Protein AF-A0A8B7ZK28-F1 (afdb_monomer_lite)

Radius of gyration: 36.99 Å; chains: 1; bounding box: 76×95×119 Å

Foldseek 3Di:
DDDDDDDDDDDDDDDDDDDDDDDDDDDDDDDDDDDDDDDDDDDDDDDDDDDDDDDDDDDDDDDDDDDDDDDDDDDDDDDDDDDDDDDDDDPDPDDPPPPPDQPADPCLLVQPPPCVVPLFDCCQVQVAQKAKEWDQAPDLVGNVPSNKIKIKIAHHSHWRDCVQQPPDTQAGIWIDIPDPPDHIWGQAHWDHWDWDQDPQGTKIWTKGWQTAFDQALNDTDHHMEIEIEAADLVQAQDDDPPSDHGYHDPQWDWDARSNHNYIYIYDYYNRSHRNPPDDPPVNVVVVVVVVVVVCCQVVQLVVVVVVVDDDQSSGPPSVCVVCVVVVVVVVVVVVCCVVVVVPPPDDDPDPPPD

InterPro domains:
  IPR009011 Mannose-6-phosphate receptor binding domain superfamily [G3DSA:2.70.130.10] (113-277)
  IPR028927 Mannose-6-phosphate receptor [PF02157] (261-335)

Secondary structure (DSSP, 8-state):
----------------PPP------PPPP------------------------------------PPPPPPPPPPPPPPP-PPPP------PPP-----------TTHHHHTTTGGGSSS--HHHHHSS-EEEEEES--STTTT-TTSEEEEEE-SSS---HHHH-S--S-SEEEEESSTTPPPEEEEEEEEEEEEEETTEEEEEEEEEE--EEEETTEEEE-EEEEEEEE-TT---PPPTTSSPPBPPTT-EEEEETTTTEEEEEEEEGGGS-------HHHHHHHHHHHHHHHHHHHHHHHHHHTT--GGGGSTTHHHHHHHHHHHHHHHHHHHHHHTT-SSSS----STT-

Sequence (354 aa):
MLESQFTEKWILKCGCAHPSSEKRLPCPKLTTPSAPSVQEMSPLCGTCQGASSIDDIGHTLAKLTVTPGTVAPRSMTPHTVLPPEKSPGTVVPPVKTDATAPTVNPTAGLLCGDYETADYDLRQLTGEQYWNLNVPGGCFDYYDQPNVMCQFHFAFCKQIPPGIVGAKTGIGAAQVTNIAGSGPIILGGLSQIEQNEDDKGTQLLIRFRHGENKKCGGEDKNLQVEMHLHCDPNTHWLSAHNGSAPNMPSTTIVSLDKQLCKYTVTTMYDGACFTYQGLSAGTIVIIIFFSLVCVYLIGGAIFNKMGGAKGLEIIPNYDMWRMFPSDVMGGVVFVWGIITCRGMGSKAKAYDDL

Structure (mmCIF, N/CA/C/O backbone):
data_AF-A0A8B7ZK28-F1
#
_entry.id   AF-A0A8B7ZK28-F1
#
loop_
_atom_site.group_PDB
_atom_site.id
_atom_site.type_symbol
_atom_site.label_atom_id
_atom_site.label_alt_id
_atom_site.label_comp_id
_atom_site.label_asym_id
_atom_site.label_entity_id
_atom_site.label_seq_id
_atom_site.pdbx_PDB_ins_code
_atom_site.Cartn_x
_atom_site.Cartn_y
_atom_site.Cartn_z
_atom_site.occupancy
_atom_site.B_iso_or_equiv
_atom_site.auth_seq_id
_atom_site.auth_comp_id
_atom_site.auth_asym_id
_atom_site.auth_atom_id
_atom_site.pdbx_PDB_model_num
ATOM 1 N N . MET A 1 1 ? 5.852 12.353 45.144 1.00 35.91 1 MET A N 1
ATOM 2 C CA . MET A 1 1 ? 5.344 11.018 44.767 1.00 35.91 1 MET A CA 1
ATOM 3 C C . MET A 1 1 ? 4.012 11.261 44.071 1.00 35.91 1 MET A C 1
ATOM 5 O O . MET A 1 1 ? 3.043 11.555 44.747 1.00 35.91 1 MET A O 1
ATOM 9 N N . LEU A 1 2 ? 4.078 11.314 42.735 1.00 33.16 2 LEU A N 1
ATOM 10 C CA . LEU A 1 2 ? 3.011 11.358 41.718 1.00 33.16 2 LEU A CA 1
ATOM 11 C C . LEU A 1 2 ? 1.709 12.117 42.047 1.00 33.16 2 LEU A C 1
ATOM 13 O O . LEU A 1 2 ? 0.706 11.527 42.434 1.00 33.16 2 LEU A O 1
ATOM 17 N N . GLU A 1 3 ? 1.738 13.426 41.777 1.00 37.03 3 GLU A N 1
ATOM 18 C CA . GLU A 1 3 ? 0.557 14.242 41.476 1.00 37.03 3 GLU A CA 1
ATOM 19 C C . GLU A 1 3 ? 0.179 14.108 39.995 1.00 37.03 3 GLU A C 1
ATOM 21 O O . GLU A 1 3 ? 1.027 14.106 39.101 1.00 37.03 3 GLU A O 1
ATOM 26 N N . SER A 1 4 ? -1.125 13.998 39.766 1.00 34.59 4 SER A N 1
ATOM 27 C CA . SER A 1 4 ? -1.806 13.865 38.486 1.00 34.59 4 SER A CA 1
ATOM 28 C C . SER A 1 4 ? -1.826 15.174 37.692 1.00 34.59 4 SER A C 1
ATOM 30 O O . SER A 1 4 ? -2.344 16.184 38.165 1.00 34.59 4 SER A O 1
ATOM 32 N N . GLN A 1 5 ? -1.368 15.129 36.443 1.00 40.88 5 GLN A N 1
ATOM 33 C CA . GLN A 1 5 ? -1.651 16.135 35.420 1.00 40.88 5 GLN A CA 1
ATOM 34 C C . GLN A 1 5 ? -2.226 15.402 34.205 1.00 40.88 5 GLN A C 1
ATOM 36 O O . GLN A 1 5 ? -1.487 14.845 33.400 1.00 40.88 5 GLN A O 1
ATOM 41 N N . PHE A 1 6 ? -3.554 15.373 34.096 1.00 34.12 6 PHE A N 1
ATOM 42 C CA . PHE A 1 6 ? -4.252 15.049 32.854 1.00 34.12 6 PHE A CA 1
ATOM 43 C C . PHE A 1 6 ? -5.176 16.228 32.557 1.00 34.12 6 PHE A C 1
ATOM 45 O O . PHE A 1 6 ? -6.244 16.380 33.142 1.00 34.12 6 PHE A O 1
ATOM 52 N N . THR A 1 7 ? -4.690 17.135 31.718 1.00 35.06 7 THR A N 1
ATOM 53 C CA . THR A 1 7 ? -5.450 18.263 31.187 1.00 35.06 7 THR A CA 1
ATOM 54 C C . THR A 1 7 ? -6.165 17.792 29.924 1.00 35.06 7 THR A C 1
ATOM 56 O O . THR A 1 7 ? -5.554 17.637 28.869 1.00 35.06 7 THR A O 1
ATOM 59 N N . GLU A 1 8 ? -7.471 17.548 30.028 1.00 35.75 8 GLU A N 1
ATOM 60 C CA . GLU A 1 8 ? -8.341 17.340 28.870 1.00 35.75 8 GLU A CA 1
ATOM 61 C C . GLU A 1 8 ? -8.572 18.668 28.135 1.00 35.75 8 GLU A C 1
ATOM 63 O O . GLU A 1 8 ? -9.205 19.597 28.643 1.00 35.75 8 GLU A O 1
ATOM 68 N N . LYS A 1 9 ? -8.073 18.747 26.899 1.00 32.06 9 LYS A N 1
ATOM 69 C CA . LYS A 1 9 ? -8.522 19.721 25.901 1.00 32.06 9 LYS A CA 1
ATOM 70 C C . LYS A 1 9 ? -9.817 19.211 25.271 1.00 32.06 9 LYS A C 1
ATOM 72 O O . LYS A 1 9 ? -9.798 18.293 24.457 1.00 32.06 9 LYS A O 1
ATOM 77 N N . TRP A 1 10 ? -10.926 19.865 25.594 1.00 31.31 10 TRP A N 1
ATOM 78 C CA . TRP A 1 10 ? -12.177 19.744 24.853 1.00 31.31 10 TRP A CA 1
ATOM 79 C C . TRP A 1 10 ? -12.033 20.424 23.485 1.00 31.31 10 TRP A C 1
ATOM 81 O O . TRP A 1 10 ? -11.949 21.649 23.397 1.00 31.31 10 TRP A O 1
ATOM 91 N N . ILE A 1 11 ? -12.005 19.635 22.407 1.00 34.94 11 ILE A N 1
ATOM 92 C CA . ILE A 1 11 ? -12.205 20.136 21.043 1.00 34.94 11 ILE A CA 1
ATOM 93 C C . ILE A 1 11 ? -13.711 20.143 20.772 1.00 34.94 11 ILE A C 1
ATOM 95 O O . ILE A 1 11 ? -14.335 19.105 20.560 1.00 34.94 11 ILE A O 1
ATOM 99 N N . LEU A 1 12 ? -14.285 21.345 20.772 1.00 31.20 12 LEU A N 1
ATOM 100 C CA . LEU A 1 12 ? -15.596 21.649 20.206 1.00 31.20 12 LEU A CA 1
ATOM 101 C C . LEU A 1 12 ? -15.577 21.344 18.699 1.00 31.20 12 LEU A C 1
ATOM 103 O O . LEU A 1 12 ? -15.006 22.100 17.915 1.00 31.20 12 LEU A O 1
ATOM 107 N N . LYS A 1 13 ? -16.216 20.247 18.279 1.00 33.06 13 LYS A N 1
ATOM 108 C CA . LYS A 1 13 ? -16.627 20.057 16.881 1.00 33.06 13 LYS A CA 1
ATOM 109 C C . LYS A 1 13 ? -17.978 20.738 16.675 1.00 33.06 13 LYS A C 1
ATOM 111 O O . LYS A 1 13 ? -18.999 20.283 17.184 1.00 33.06 13 LYS A O 1
ATOM 116 N N . CYS A 1 14 ? -17.965 21.832 15.919 1.00 30.58 14 CYS A N 1
ATOM 117 C CA . CYS A 1 14 ? -19.158 22.462 15.369 1.00 30.58 14 CYS A CA 1
ATOM 118 C C . CYS A 1 14 ? -19.879 21.475 14.441 1.00 30.58 14 CYS A C 1
ATOM 120 O O . CYS A 1 14 ? -19.319 21.039 13.436 1.00 30.58 14 CYS A O 1
ATOM 122 N N . GLY A 1 15 ? -21.122 21.132 14.778 1.00 30.47 15 GLY A N 1
ATOM 123 C CA . GLY A 1 15 ? -22.036 20.446 13.873 1.00 30.47 15 GLY A CA 1
ATOM 124 C C . GLY A 1 15 ? -22.606 21.430 12.855 1.00 30.47 15 GLY A C 1
ATOM 125 O O . GLY A 1 15 ? -23.193 22.445 13.230 1.00 30.47 15 GLY A O 1
ATOM 126 N N . CYS A 1 16 ? -22.447 21.134 11.567 1.00 30.33 16 CYS A N 1
ATOM 127 C CA . CYS A 1 16 ? -23.174 21.819 10.505 1.00 30.33 16 CYS A CA 1
ATOM 128 C C . CYS A 1 16 ? -24.608 21.279 10.459 1.00 30.33 16 CYS A C 1
ATOM 130 O O . CYS A 1 16 ? -24.845 20.137 10.071 1.00 30.33 16 CYS A O 1
ATOM 132 N N . ALA A 1 17 ? -25.555 22.117 10.877 1.00 33.28 17 ALA A N 1
ATOM 133 C CA . ALA A 1 17 ? -26.982 21.894 10.715 1.00 33.28 17 ALA A CA 1
ATOM 134 C C . ALA A 1 17 ? -27.430 22.244 9.284 1.00 33.28 17 ALA A C 1
ATOM 136 O O . ALA A 1 17 ? -27.000 23.242 8.706 1.00 33.28 17 ALA A O 1
ATOM 137 N N . HIS A 1 18 ? -28.324 21.418 8.741 1.00 35.84 18 HIS A N 1
ATOM 138 C CA . HIS A 1 18 ? -29.063 21.649 7.499 1.00 35.84 18 HIS A CA 1
ATOM 139 C C . HIS A 1 18 ? -29.918 22.934 7.584 1.00 35.84 18 HIS A C 1
ATOM 141 O O . HIS A 1 18 ? -30.530 23.174 8.628 1.00 35.84 18 HIS A O 1
ATOM 147 N N . PRO A 1 19 ? -30.043 23.740 6.510 1.00 42.12 19 PRO A N 1
ATOM 148 C CA . PRO A 1 19 ? -30.852 24.950 6.548 1.00 42.12 19 PRO A CA 1
ATOM 149 C C . PRO A 1 19 ? -32.320 24.652 6.218 1.00 42.12 19 PRO A C 1
ATOM 151 O O . PRO A 1 19 ? -32.638 24.084 5.173 1.00 42.12 19 PRO A O 1
ATOM 154 N N . SER A 1 20 ? -33.223 25.108 7.088 1.00 36.41 20 SER A N 1
ATOM 155 C CA . SER A 1 20 ? -34.636 25.312 6.769 1.00 36.41 20 SER A CA 1
ATOM 156 C C . SER A 1 20 ? -35.064 26.726 7.180 1.00 36.41 20 SER A C 1
ATOM 158 O O . SER A 1 20 ? -34.704 27.211 8.248 1.00 36.41 20 SER A O 1
ATOM 160 N N . SER A 1 21 ? -35.794 27.369 6.264 1.00 39.22 21 SER A N 1
ATOM 161 C CA . SER A 1 21 ? -36.677 28.537 6.417 1.00 39.22 21 SER A CA 1
ATOM 162 C C . SER A 1 21 ? -36.153 29.826 7.083 1.00 39.22 21 SER A C 1
ATOM 164 O O . SER A 1 21 ? -36.091 29.959 8.299 1.00 39.22 21 SER A O 1
ATOM 166 N N . GLU A 1 22 ? -35.923 30.826 6.227 1.00 39.44 22 GLU A N 1
ATOM 167 C CA . GLU A 1 22 ? -36.673 32.095 6.196 1.00 39.44 22 GLU A CA 1
ATOM 168 C C . GLU A 1 22 ? -36.824 32.915 7.499 1.00 39.44 22 GLU A C 1
ATOM 170 O O . GLU A 1 22 ? -37.659 32.620 8.350 1.00 39.44 22 GLU A O 1
ATOM 175 N N . LYS A 1 23 ? -36.114 34.057 7.564 1.00 35.00 23 LYS A N 1
ATOM 176 C CA . LYS A 1 23 ? -36.665 35.389 7.913 1.00 35.00 23 LYS A CA 1
ATOM 177 C C . LYS A 1 23 ? -35.608 36.490 7.747 1.00 35.00 23 LYS A C 1
ATOM 179 O O . LYS A 1 23 ? -34.534 36.440 8.337 1.00 35.00 23 LYS A O 1
ATOM 184 N N . ARG A 1 24 ? -35.933 37.497 6.926 1.00 38.28 24 ARG A N 1
ATOM 185 C CA . ARG A 1 24 ? -35.156 38.733 6.720 1.00 38.28 24 ARG A CA 1
ATOM 186 C C . ARG A 1 24 ? -35.355 39.690 7.894 1.00 38.28 24 ARG A C 1
ATOM 188 O O . ARG A 1 24 ? -36.500 39.964 8.238 1.00 38.28 24 ARG A O 1
ATOM 195 N N . LEU A 1 25 ? -34.272 40.290 8.386 1.00 39.22 25 LEU A N 1
ATOM 196 C CA . LEU A 1 25 ? -34.267 41.559 9.128 1.00 39.22 25 LEU A CA 1
ATOM 197 C C . LEU A 1 25 ? -33.029 42.397 8.722 1.00 39.22 25 LEU A C 1
ATOM 199 O O . LEU A 1 25 ? -32.050 41.824 8.241 1.00 39.22 25 LEU A O 1
ATOM 203 N N . PRO A 1 26 ? -33.091 43.742 8.821 1.00 41.22 26 PRO A N 1
ATOM 204 C CA . PRO A 1 26 ? -32.262 44.660 8.034 1.00 41.22 26 PRO A CA 1
ATOM 205 C C . PRO A 1 26 ? -30.938 45.056 8.710 1.00 41.22 26 PRO A C 1
ATOM 207 O O . PRO A 1 26 ? -30.854 45.169 9.931 1.00 41.22 26 PRO A O 1
ATOM 210 N N . CYS A 1 27 ? -29.915 45.343 7.897 1.00 32.72 27 CYS A N 1
ATOM 211 C CA . CYS A 1 27 ? -28.635 45.892 8.351 1.00 32.72 27 CYS A CA 1
ATOM 212 C C . CYS A 1 27 ? -28.746 47.379 8.752 1.00 32.72 27 CYS A C 1
ATOM 214 O O . CYS A 1 27 ? -29.391 48.154 8.038 1.00 32.72 27 CYS A O 1
ATOM 216 N N . PRO A 1 28 ? -28.063 47.820 9.825 1.00 41.56 28 PRO A N 1
ATOM 217 C CA . PRO A 1 28 ? -27.899 49.234 10.136 1.00 41.56 28 PRO A CA 1
ATOM 218 C C . PRO A 1 28 ? -26.799 49.883 9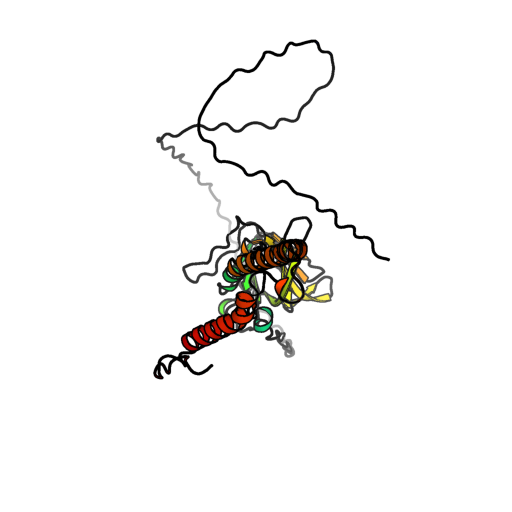.278 1.00 41.56 28 PRO A C 1
ATOM 220 O O . PRO A 1 28 ? -25.776 49.275 8.965 1.00 41.56 28 PRO A O 1
ATOM 223 N N . LYS A 1 29 ? -27.035 51.146 8.905 1.00 38.59 29 LYS A N 1
ATOM 224 C CA . LYS A 1 29 ? -26.105 52.030 8.186 1.00 38.59 29 LYS A CA 1
ATOM 225 C C . LYS A 1 29 ? -24.883 52.340 9.055 1.00 38.59 29 LYS A C 1
ATOM 227 O O . LYS A 1 29 ? -25.058 52.762 10.196 1.00 38.59 29 LYS A O 1
ATOM 232 N N . LEU A 1 30 ? -23.680 52.217 8.491 1.00 37.50 30 LEU A N 1
ATOM 233 C CA . LEU A 1 30 ? -22.446 52.710 9.103 1.00 37.50 30 LEU A CA 1
ATOM 234 C C . LEU A 1 30 ? -21.911 53.926 8.338 1.00 37.50 30 LEU A C 1
ATOM 236 O O . LEU A 1 30 ? -21.805 53.931 7.113 1.00 37.50 30 LEU A O 1
ATOM 240 N N . THR A 1 31 ? -21.628 54.959 9.116 1.00 36.44 31 THR A N 1
ATOM 241 C CA . THR A 1 31 ? -21.148 56.294 8.774 1.00 36.44 31 THR A CA 1
ATOM 242 C C . THR A 1 31 ? -19.663 56.271 8.393 1.00 36.44 31 THR A C 1
ATOM 244 O O . THR A 1 31 ? -18.849 55.664 9.081 1.00 36.44 31 THR A O 1
ATOM 247 N N . THR A 1 32 ? -19.302 56.976 7.321 1.00 39.78 32 THR A N 1
ATOM 248 C CA . THR A 1 32 ? -17.922 57.350 6.949 1.00 39.78 32 THR A CA 1
ATOM 249 C C . THR A 1 32 ? -17.280 58.266 7.997 1.00 39.78 32 THR A C 1
ATOM 251 O O . THR A 1 32 ? -17.988 59.107 8.559 1.00 39.78 32 THR A O 1
ATOM 254 N N . PRO A 1 33 ? -15.946 58.202 8.190 1.00 44.19 33 PRO A N 1
ATOM 255 C CA . PRO A 1 33 ? -15.149 59.339 7.711 1.00 44.19 33 PRO A CA 1
ATOM 256 C C . PRO A 1 33 ? -13.738 59.015 7.159 1.00 44.19 33 PRO A C 1
ATOM 258 O O . PRO A 1 33 ? -13.044 58.115 7.616 1.00 44.19 33 PRO A O 1
ATOM 261 N N . SER A 1 34 ? -13.361 59.851 6.181 1.00 34.88 34 SER A N 1
ATOM 262 C CA . SER A 1 34 ? -12.038 60.429 5.862 1.00 34.88 34 SER A CA 1
ATOM 263 C C . SER A 1 34 ? -10.773 59.555 5.764 1.00 34.88 34 SER A C 1
ATOM 265 O O . SER A 1 34 ? -10.173 59.167 6.763 1.00 34.88 34 SER A O 1
ATOM 267 N N . ALA A 1 35 ? -10.300 59.438 4.516 1.00 42.03 35 ALA A N 1
ATOM 268 C CA . ALA A 1 35 ? -8.905 59.262 4.076 1.00 42.03 35 ALA A CA 1
ATOM 269 C C . ALA A 1 35 ? -7.997 60.427 4.578 1.00 42.03 35 ALA A C 1
ATOM 271 O O . ALA A 1 35 ? -8.571 61.422 5.037 1.00 42.03 35 ALA A O 1
ATOM 272 N N . PRO A 1 36 ? -6.641 60.405 4.482 1.00 52.19 36 PRO A N 1
ATOM 273 C CA . PRO A 1 36 ? -5.806 59.928 3.353 1.00 52.19 36 PRO A CA 1
ATOM 274 C C . PRO A 1 36 ? -4.576 59.098 3.840 1.00 52.19 36 PRO A C 1
ATOM 276 O O . PRO A 1 36 ? -4.425 58.889 5.034 1.00 52.19 36 PRO A O 1
ATOM 279 N N . SER A 1 37 ? -3.638 58.529 3.079 1.00 33.09 37 SER A N 1
ATOM 280 C CA . SER A 1 37 ? -3.221 58.548 1.671 1.00 33.09 37 SER A CA 1
ATOM 281 C C . SER A 1 37 ? -2.109 57.490 1.489 1.00 33.09 37 SER A C 1
ATOM 283 O O . SER A 1 37 ? -1.338 57.266 2.417 1.00 33.09 37 SER A O 1
ATOM 285 N N . VAL A 1 38 ? -1.957 57.021 0.243 1.00 35.47 38 VAL A N 1
ATOM 286 C CA . VAL A 1 38 ? -0.723 56.536 -0.420 1.00 35.47 38 VAL A CA 1
ATOM 287 C C . VAL A 1 38 ? -0.440 55.016 -0.449 1.00 35.47 38 VAL A C 1
ATOM 289 O O . VAL A 1 38 ? -0.142 54.384 0.556 1.00 35.47 38 VAL A O 1
ATOM 292 N N . GLN A 1 39 ? -0.422 54.549 -1.712 1.00 36.28 39 GLN A N 1
ATOM 293 C CA . GLN A 1 39 ? 0.226 53.387 -2.351 1.00 36.28 39 GLN A CA 1
ATOM 294 C C . GLN A 1 39 ? -0.506 52.027 -2.421 1.00 36.28 39 GLN A C 1
ATOM 296 O O . GLN A 1 39 ? -0.360 51.148 -1.579 1.00 36.28 39 GLN A O 1
ATOM 301 N N . GLU A 1 40 ? -1.297 51.914 -3.509 1.00 32.19 40 GLU A N 1
ATOM 302 C CA . GLU A 1 40 ? -1.307 50.856 -4.555 1.00 32.19 40 GLU A CA 1
ATOM 303 C C . GLU A 1 40 ? -0.280 49.715 -4.405 1.00 32.19 40 GLU A C 1
ATOM 305 O O . GLU A 1 40 ? 0.858 49.957 -4.026 1.00 32.19 40 GLU A O 1
ATOM 310 N N . MET A 1 41 ? -0.526 48.454 -4.782 1.00 31.22 41 MET A N 1
ATOM 311 C CA . MET A 1 41 ? -1.543 47.791 -5.623 1.00 31.22 41 MET A CA 1
ATOM 312 C C . MET A 1 41 ? -1.466 46.288 -5.260 1.00 31.22 41 MET A C 1
ATOM 314 O O . MET A 1 41 ? -0.400 45.689 -5.340 1.00 31.22 41 MET A O 1
ATOM 318 N N . SER A 1 42 ? -2.479 45.726 -4.598 1.00 33.75 42 SER A N 1
ATOM 319 C CA . SER A 1 42 ? -3.467 44.752 -5.119 1.00 33.75 42 SER A CA 1
ATOM 320 C C . SER A 1 42 ? -2.961 43.551 -5.952 1.00 33.75 42 SER A C 1
ATOM 322 O O . SER A 1 42 ? -2.463 43.743 -7.060 1.00 33.75 42 SER A O 1
ATOM 324 N N . PRO A 1 43 ? -3.251 42.309 -5.507 1.00 35.22 43 PRO A N 1
ATOM 325 C CA . PRO A 1 43 ? -3.466 41.136 -6.353 1.00 35.22 43 PRO A CA 1
ATOM 326 C C . PRO A 1 43 ? -4.955 41.024 -6.749 1.00 35.22 43 PRO A C 1
ATOM 328 O O . PRO A 1 43 ? -5.835 41.353 -5.953 1.00 35.22 43 PRO A O 1
ATOM 331 N N . LEU A 1 44 ? -5.264 40.533 -7.955 1.00 34.09 44 LEU A N 1
ATOM 332 C CA . LEU A 1 44 ? -6.645 40.260 -8.381 1.00 34.09 44 LEU A CA 1
ATOM 333 C C . LEU A 1 44 ? -6.901 38.756 -8.494 1.00 34.09 44 LEU A C 1
ATOM 335 O O . LEU A 1 44 ? -6.407 38.078 -9.390 1.00 34.09 44 LEU A O 1
ATOM 339 N N . CYS A 1 45 ? -7.726 38.279 -7.566 1.00 29.28 45 CYS A N 1
ATOM 340 C CA . CYS A 1 45 ? -8.526 37.069 -7.662 1.00 29.28 45 CYS A CA 1
ATOM 341 C C . CYS A 1 45 ? -9.906 37.483 -8.199 1.00 29.28 45 CYS A C 1
ATOM 343 O O . CYS A 1 45 ? -10.504 38.422 -7.671 1.00 29.28 45 CYS A O 1
ATOM 345 N N . GLY A 1 46 ? -10.400 36.817 -9.243 1.00 32.16 46 GLY A N 1
ATOM 346 C CA . GLY A 1 46 ? -11.698 37.105 -9.851 1.00 32.16 46 GLY A CA 1
ATOM 347 C C . GLY A 1 46 ? -12.562 35.855 -10.000 1.00 32.16 46 GLY A C 1
ATOM 348 O O . GLY A 1 46 ? -12.388 35.081 -10.929 1.00 32.16 46 GLY A O 1
ATOM 349 N N . THR A 1 47 ? -13.513 35.733 -9.071 1.00 33.56 47 THR A N 1
ATOM 350 C CA . THR A 1 47 ? -14.966 35.592 -9.308 1.00 33.56 47 THR A CA 1
ATOM 351 C C . THR A 1 47 ? -15.503 34.419 -10.133 1.00 33.56 47 THR A C 1
ATOM 353 O O . THR A 1 47 ? -15.391 34.369 -11.352 1.00 33.56 47 THR A O 1
ATOM 356 N N . CYS A 1 48 ? -16.275 33.579 -9.436 1.00 32.19 48 CYS A N 1
ATOM 357 C CA . CYS A 1 48 ? -17.298 32.693 -9.983 1.00 32.19 48 CYS A CA 1
ATOM 358 C C . CYS A 1 48 ? -18.602 33.469 -10.247 1.00 32.19 48 CYS A C 1
ATOM 360 O O . CYS A 1 48 ? -19.097 34.170 -9.364 1.00 32.19 48 CYS A O 1
ATOM 362 N N . GLN A 1 49 ? -19.196 33.270 -11.422 1.00 35.66 49 GLN A N 1
ATOM 363 C CA . GLN A 1 49 ? -20.608 33.527 -11.707 1.00 35.66 49 GLN A CA 1
ATOM 364 C C . GLN A 1 49 ? -21.166 32.305 -12.437 1.00 35.66 49 GLN A C 1
ATOM 366 O O . GLN A 1 49 ? -20.570 31.828 -13.398 1.00 35.66 49 GLN A O 1
ATOM 371 N N . GLY A 1 50 ? -22.299 31.796 -11.958 1.00 32.78 50 GLY A N 1
ATOM 372 C CA . GLY A 1 50 ? -23.100 30.798 -12.658 1.00 32.78 50 GLY A CA 1
ATOM 373 C C . GLY A 1 50 ? -24.316 31.438 -13.321 1.00 32.78 50 GLY A C 1
ATOM 374 O O . GLY A 1 50 ? -24.818 32.438 -12.813 1.00 32.78 50 GLY A O 1
ATOM 375 N N . ALA A 1 51 ? -24.798 30.826 -14.407 1.00 31.62 51 ALA A N 1
ATOM 376 C CA . ALA A 1 51 ? -26.213 30.754 -14.783 1.00 31.62 51 ALA A CA 1
ATOM 377 C C . ALA A 1 51 ? -26.428 29.813 -15.994 1.00 31.62 51 ALA A C 1
ATOM 379 O O . ALA A 1 51 ? -25.750 29.933 -17.007 1.00 31.62 51 ALA A O 1
ATOM 380 N N . SER A 1 52 ? -27.400 28.905 -15.830 1.00 34.31 52 SER A N 1
ATOM 381 C CA . SER A 1 52 ? -28.436 28.437 -16.780 1.00 34.31 52 SER A CA 1
ATOM 382 C C . SER A 1 52 ? -28.119 28.008 -18.231 1.00 34.31 52 SER A C 1
ATOM 384 O O . SER A 1 52 ? -27.787 28.828 -19.076 1.00 34.31 52 SER A O 1
ATOM 386 N N . SER A 1 53 ? -28.428 26.730 -18.505 1.00 35.06 53 SER A N 1
ATOM 387 C CA . SER A 1 53 ? -29.303 26.177 -19.571 1.00 35.06 53 SER A CA 1
ATOM 388 C C . SER A 1 53 ? -29.642 27.032 -20.806 1.00 35.06 53 SER A C 1
ATOM 390 O O . SER A 1 53 ? -30.243 28.091 -20.649 1.00 35.06 53 SER A O 1
ATOM 392 N N . ILE A 1 54 ? -29.446 26.468 -22.010 1.00 34.06 54 ILE A N 1
ATOM 393 C CA . ILE A 1 54 ? -30.455 26.206 -23.072 1.00 34.06 54 ILE A CA 1
ATOM 394 C C . ILE A 1 54 ? -29.755 25.618 -24.316 1.00 34.06 54 ILE A C 1
ATOM 396 O O . ILE A 1 54 ? -28.599 25.925 -24.598 1.00 34.06 54 ILE A O 1
ATOM 400 N N . ASP A 1 55 ? -30.491 24.745 -25.001 1.00 40.25 55 ASP A N 1
ATOM 401 C CA . ASP A 1 55 ? -30.197 24.069 -26.260 1.00 40.25 55 ASP A CA 1
ATOM 402 C C . ASP A 1 55 ? -29.783 24.974 -27.443 1.00 40.25 55 ASP A C 1
ATOM 404 O O . ASP A 1 55 ? -30.192 26.127 -27.566 1.00 40.25 55 ASP A O 1
ATOM 408 N N . ASP A 1 56 ? -29.125 24.303 -28.394 1.00 33.69 56 ASP A N 1
ATOM 409 C CA . ASP A 1 56 ? -29.300 24.438 -29.847 1.00 33.69 56 ASP A CA 1
ATOM 410 C C . ASP A 1 56 ? -28.339 25.328 -30.674 1.00 33.69 56 ASP A C 1
ATOM 412 O O . ASP A 1 56 ? -27.895 26.403 -30.280 1.00 33.69 56 ASP A O 1
ATOM 416 N N . ILE A 1 57 ? -28.134 24.852 -31.913 1.00 36.09 57 ILE A N 1
ATOM 417 C CA . ILE A 1 57 ? -27.544 25.492 -33.107 1.00 36.09 57 ILE A CA 1
ATOM 418 C C . ILE A 1 57 ? -26.025 25.318 -33.349 1.00 36.09 57 ILE A C 1
ATOM 420 O O . ILE A 1 57 ? -25.178 26.066 -32.874 1.00 36.09 57 ILE A O 1
ATOM 424 N N . GLY A 1 58 ? -25.719 24.447 -34.322 1.00 31.17 58 GLY A N 1
ATOM 425 C CA . GLY A 1 58 ? -25.265 24.965 -35.622 1.00 31.17 58 GLY A CA 1
ATOM 426 C C . GLY A 1 58 ? -23.809 24.748 -36.036 1.00 31.17 58 GLY A C 1
ATOM 427 O O . GLY A 1 58 ? -22.924 25.532 -35.724 1.00 31.17 58 GLY A O 1
ATOM 428 N N . HIS A 1 59 ? -23.624 23.734 -36.884 1.00 38.69 59 HIS A N 1
ATOM 429 C CA . HIS A 1 59 ? -22.711 23.672 -38.032 1.00 38.69 59 HIS A CA 1
ATOM 430 C C . HIS A 1 59 ? -21.794 24.883 -38.307 1.00 38.69 59 HIS A C 1
ATOM 432 O O . HIS A 1 59 ? -22.252 25.936 -38.744 1.00 38.69 59 HIS A O 1
ATOM 438 N N . THR A 1 60 ? -20.477 24.652 -38.329 1.00 34.25 60 THR A N 1
ATOM 439 C CA . THR A 1 60 ? -19.606 25.257 -39.356 1.00 34.25 60 THR A CA 1
ATOM 440 C C . THR A 1 60 ? -18.426 24.332 -39.676 1.00 34.25 60 THR A C 1
ATOM 442 O O . THR A 1 60 ? -17.453 24.235 -38.936 1.00 34.25 60 THR A O 1
ATOM 445 N N . LEU A 1 61 ? -18.533 23.623 -40.803 1.00 37.47 61 LEU A N 1
ATOM 446 C CA . LEU A 1 61 ? -17.443 22.882 -41.440 1.00 37.47 61 LEU A CA 1
ATOM 447 C C . LEU A 1 61 ? -16.544 23.876 -42.187 1.00 37.47 61 LEU A C 1
ATOM 449 O O . LEU A 1 61 ? -16.946 24.416 -43.218 1.00 37.47 61 LEU A O 1
ATOM 453 N N . ALA A 1 62 ? -15.325 24.097 -41.695 1.00 37.94 62 ALA A N 1
ATOM 454 C CA . ALA A 1 62 ? -14.287 24.804 -42.438 1.00 37.94 62 ALA A CA 1
ATOM 455 C C . ALA A 1 62 ? -13.483 23.806 -43.286 1.00 37.94 62 ALA A C 1
ATOM 457 O O . ALA A 1 62 ? -12.802 22.910 -42.792 1.00 37.94 62 ALA A O 1
ATOM 458 N N . LYS A 1 63 ? -13.620 23.977 -44.598 1.00 34.25 63 LYS A N 1
ATOM 459 C CA . LYS A 1 63 ? -13.007 23.218 -45.685 1.00 34.25 63 LYS A CA 1
ATOM 460 C C . LYS A 1 63 ? -11.570 23.723 -45.881 1.00 34.25 63 LYS A C 1
ATOM 462 O O . LYS A 1 63 ? -11.379 24.816 -46.404 1.00 34.25 63 LYS A O 1
ATOM 467 N N . LEU A 1 64 ? -10.568 22.958 -45.447 1.00 32.88 64 LEU A N 1
ATOM 468 C CA . LEU A 1 64 ? -9.155 23.250 -45.718 1.00 32.88 64 LEU A CA 1
ATOM 469 C C . LEU A 1 64 ? -8.731 22.575 -47.026 1.00 32.88 64 LEU A C 1
ATOM 471 O O . LEU A 1 64 ? -8.581 21.358 -47.115 1.00 32.88 64 LEU A O 1
ATOM 475 N N . THR A 1 65 ? -8.587 23.400 -48.057 1.00 36.66 65 THR A N 1
ATOM 476 C CA . THR A 1 65 ? -8.087 23.044 -49.385 1.00 36.66 65 THR A CA 1
ATOM 477 C C . THR A 1 65 ? -6.567 22.889 -49.318 1.00 36.66 65 THR A C 1
ATOM 479 O O . THR A 1 65 ? -5.861 23.862 -49.065 1.00 36.66 65 THR A O 1
ATOM 482 N N . VAL A 1 66 ? -6.055 21.676 -49.539 1.00 47.16 66 VAL A N 1
ATOM 483 C CA . VAL A 1 66 ? -4.612 21.400 -49.640 1.00 47.16 66 VAL A CA 1
ATOM 484 C C . VAL A 1 66 ? -4.181 21.521 -51.101 1.00 47.16 66 VAL A C 1
ATOM 486 O O . VAL A 1 66 ? -4.676 20.803 -51.969 1.00 47.16 66 VAL A O 1
ATOM 489 N N . THR A 1 67 ? -3.261 22.441 -51.374 1.00 44.66 67 THR A N 1
ATOM 490 C CA . THR A 1 67 ? -2.561 22.608 -52.654 1.00 44.66 67 THR A CA 1
ATOM 491 C C . THR A 1 67 ? -1.472 21.536 -52.808 1.00 44.66 67 THR A C 1
ATOM 493 O O . THR A 1 67 ? -0.663 21.369 -51.894 1.00 44.66 67 THR A O 1
ATOM 496 N N . PRO A 1 68 ? -1.382 20.822 -53.946 1.00 45.91 68 PRO A N 1
ATOM 497 C CA . PRO A 1 68 ? -0.307 19.866 -54.175 1.00 45.91 68 PRO A CA 1
ATOM 498 C C . PRO A 1 68 ? 0.948 20.579 -54.698 1.00 45.91 68 PRO A C 1
ATOM 500 O O . PRO A 1 68 ? 0.931 21.212 -55.753 1.00 45.91 68 PRO A O 1
ATOM 503 N N . GLY A 1 69 ? 2.040 20.472 -53.940 1.00 44.53 69 GLY A N 1
ATOM 504 C CA . GLY A 1 69 ? 3.371 20.921 -54.339 1.00 44.53 69 GLY A CA 1
ATOM 505 C C . GLY A 1 69 ? 4.056 19.911 -55.261 1.00 44.53 69 GLY A C 1
ATOM 506 O O . GLY A 1 69 ? 4.204 18.737 -54.929 1.00 44.53 69 GLY A O 1
ATOM 507 N N . THR A 1 70 ? 4.475 20.397 -56.422 1.00 43.56 70 THR A N 1
ATOM 508 C CA . THR A 1 70 ? 5.225 19.702 -57.470 1.00 43.56 70 THR A CA 1
ATOM 509 C C . THR A 1 70 ? 6.607 19.263 -56.970 1.00 43.56 70 THR A C 1
ATOM 511 O O . THR A 1 70 ? 7.442 20.104 -56.641 1.00 43.56 70 THR A O 1
ATOM 514 N N . VAL A 1 71 ? 6.878 17.954 -56.945 1.00 49.81 71 VAL A N 1
ATOM 515 C CA . VAL A 1 71 ? 8.209 17.393 -56.647 1.00 49.81 71 VAL A CA 1
ATOM 516 C C . VAL A 1 71 ? 8.883 16.982 -57.957 1.00 49.81 71 VAL A C 1
ATOM 518 O O . VAL A 1 71 ? 8.352 16.174 -58.716 1.00 49.81 71 VAL A O 1
ATOM 521 N N . ALA A 1 72 ? 10.052 17.565 -58.226 1.00 51.34 72 ALA A N 1
ATOM 522 C CA . ALA A 1 72 ? 10.885 17.262 -59.386 1.00 51.34 72 ALA A CA 1
ATOM 523 C C . ALA A 1 72 ? 11.568 15.878 -59.261 1.00 51.34 72 ALA A C 1
ATOM 525 O O . ALA A 1 72 ? 11.947 15.481 -58.154 1.00 51.34 72 ALA A O 1
ATOM 526 N N . PRO A 1 73 ? 11.773 15.144 -60.371 1.00 53.38 73 PRO A N 1
ATOM 527 C CA . PRO A 1 73 ? 12.374 13.815 -60.341 1.00 53.38 73 PRO A CA 1
ATOM 528 C C . PRO A 1 73 ? 13.894 13.881 -60.130 1.00 53.38 73 PRO A C 1
ATOM 530 O O . PRO A 1 73 ? 14.619 14.573 -60.847 1.00 53.38 73 PRO A O 1
ATOM 533 N N . ARG A 1 74 ? 14.384 13.125 -59.142 1.00 46.28 74 ARG A N 1
ATOM 534 C CA . ARG A 1 74 ? 15.811 12.966 -58.840 1.00 46.28 74 ARG A CA 1
ATOM 535 C C . ARG A 1 74 ? 16.389 11.837 -59.700 1.00 46.28 74 ARG A C 1
ATOM 537 O O . ARG A 1 74 ? 15.914 10.708 -59.650 1.00 46.28 74 ARG A O 1
ATOM 544 N N . SER A 1 75 ? 17.405 12.181 -60.486 1.00 48.16 75 SER A N 1
ATOM 545 C CA . SER A 1 75 ? 18.188 11.286 -61.345 1.00 48.16 75 SER A CA 1
ATOM 546 C C . SER A 1 75 ? 18.874 10.178 -60.532 1.00 48.16 75 SER A C 1
ATOM 548 O O . SER A 1 75 ? 19.582 10.471 -59.568 1.00 48.16 75 SER A O 1
ATOM 550 N N . MET A 1 76 ? 18.654 8.914 -60.909 1.00 44.41 76 MET A N 1
ATOM 551 C CA . MET A 1 76 ? 19.351 7.743 -60.368 1.00 44.41 76 MET A CA 1
ATOM 552 C C . MET A 1 76 ? 20.580 7.431 -61.228 1.00 44.41 76 MET A C 1
ATOM 554 O O . MET A 1 76 ? 20.452 7.059 -62.392 1.00 44.41 76 MET A O 1
ATOM 558 N N . THR A 1 77 ? 21.771 7.537 -60.642 1.00 56.25 77 THR A N 1
ATOM 559 C CA . THR A 1 77 ? 23.004 6.951 -61.185 1.00 56.25 77 THR A CA 1
ATOM 560 C C . THR A 1 77 ? 23.180 5.516 -60.673 1.00 56.25 77 THR A C 1
ATOM 562 O O . THR A 1 77 ? 22.939 5.270 -59.489 1.00 56.25 77 THR A O 1
ATOM 565 N N . PRO A 1 78 ? 23.614 4.564 -61.517 1.00 55.91 78 PRO A N 1
ATOM 566 C CA . PRO A 1 78 ? 23.767 3.170 -61.123 1.00 55.91 78 PRO A CA 1
ATOM 567 C C . PRO A 1 78 ? 25.056 2.962 -60.318 1.00 55.91 78 PRO A C 1
ATOM 569 O O . PRO A 1 78 ? 26.146 3.327 -60.756 1.00 55.91 78 PRO A O 1
ATOM 572 N N . HIS A 1 79 ? 24.925 2.353 -59.138 1.00 53.66 79 HIS A N 1
ATOM 573 C CA . HIS A 1 79 ? 26.055 1.899 -58.335 1.00 53.66 79 HIS A CA 1
ATOM 574 C C . HIS A 1 79 ? 26.568 0.549 -58.851 1.00 53.66 79 HIS A C 1
ATOM 576 O O . HIS A 1 79 ? 25.832 -0.434 -58.918 1.00 53.66 79 HIS A O 1
ATOM 582 N N . THR A 1 80 ? 27.854 0.522 -59.195 1.00 55.22 80 THR A N 1
ATOM 583 C CA . THR A 1 80 ? 28.634 -0.672 -59.530 1.00 55.22 80 THR A CA 1
ATOM 584 C C . THR A 1 80 ? 28.724 -1.604 -58.320 1.00 55.22 80 THR A C 1
ATOM 586 O O . THR A 1 80 ? 29.256 -1.229 -57.277 1.00 55.22 80 THR A O 1
ATOM 589 N N . VAL A 1 81 ? 28.211 -2.825 -58.470 1.00 53.47 81 VAL A N 1
ATOM 590 C CA . VAL A 1 81 ? 28.305 -3.907 -57.481 1.00 53.47 81 VAL A CA 1
ATOM 591 C C . VAL A 1 81 ? 29.691 -4.547 -57.585 1.00 53.47 81 VAL A C 1
ATOM 593 O O . VAL A 1 81 ? 30.025 -5.135 -58.612 1.00 53.47 81 VAL A O 1
ATOM 596 N N . LEU A 1 82 ? 30.498 -4.433 -56.528 1.00 63.66 82 LEU A N 1
ATOM 597 C CA . LEU A 1 82 ? 31.722 -5.219 -56.358 1.00 63.66 82 LEU A CA 1
ATOM 598 C C . LEU A 1 82 ? 31.395 -6.563 -55.673 1.00 63.66 82 LEU A C 1
ATOM 600 O O . LEU A 1 82 ? 30.495 -6.610 -54.830 1.00 63.66 82 LEU A O 1
ATOM 604 N N . PRO A 1 83 ? 32.097 -7.656 -56.025 1.00 64.81 83 PRO A N 1
ATOM 605 C CA . PRO A 1 83 ? 31.871 -8.975 -55.442 1.00 64.81 83 PRO A CA 1
ATOM 606 C C . PRO A 1 83 ? 32.363 -9.061 -53.983 1.00 64.81 83 PRO A C 1
ATOM 608 O O . PRO A 1 83 ? 33.290 -8.345 -53.603 1.00 64.81 83 PRO A O 1
ATOM 611 N N . PRO A 1 84 ? 31.768 -9.947 -53.161 1.00 55.16 84 PRO A N 1
ATOM 612 C CA . PRO A 1 84 ? 32.072 -10.043 -51.739 1.00 55.16 84 PRO A CA 1
ATOM 613 C C . PRO A 1 84 ? 33.457 -10.649 -51.485 1.00 55.16 84 PRO A C 1
ATOM 615 O O . PRO A 1 84 ? 33.768 -11.765 -51.908 1.00 55.16 84 PRO A O 1
ATOM 618 N N . GLU A 1 85 ? 34.265 -9.903 -50.740 1.00 49.75 85 GLU A N 1
ATOM 619 C CA . GLU A 1 85 ? 35.555 -10.325 -50.210 1.00 49.75 85 GLU A CA 1
ATOM 620 C C . GLU A 1 85 ? 35.348 -11.348 -49.081 1.00 49.75 85 GLU A C 1
ATOM 622 O O . GLU A 1 85 ? 34.625 -11.123 -48.107 1.00 49.75 85 GLU A O 1
ATOM 627 N N . LYS A 1 86 ? 35.952 -12.526 -49.245 1.00 49.81 86 LYS A N 1
ATOM 628 C CA . LYS A 1 86 ? 35.828 -13.673 -48.342 1.00 49.81 86 LYS A CA 1
ATOM 629 C C . LYS A 1 86 ? 36.761 -13.470 -47.144 1.00 49.81 86 LYS A C 1
ATOM 631 O O . LYS A 1 86 ? 37.946 -13.777 -47.230 1.00 49.81 86 LYS A O 1
ATOM 636 N N . SER A 1 87 ? 36.229 -12.940 -46.042 1.00 51.44 87 SER A N 1
ATOM 637 C CA . SER A 1 87 ? 36.994 -12.733 -44.805 1.00 51.44 87 SER A CA 1
ATOM 638 C C . SER A 1 87 ? 37.250 -14.061 -44.057 1.00 51.44 87 SER A C 1
ATOM 640 O O . SER A 1 87 ? 36.365 -14.926 -44.046 1.00 51.44 87 SER A O 1
ATOM 642 N N . PRO A 1 88 ? 38.433 -14.268 -43.441 1.00 53.34 88 PRO A N 1
ATOM 643 C CA . PRO A 1 88 ? 38.777 -15.501 -42.737 1.00 53.34 88 PRO A CA 1
ATOM 644 C C . PRO A 1 88 ? 38.004 -15.643 -41.422 1.00 53.34 88 PRO A C 1
ATOM 646 O O . PRO A 1 88 ? 37.883 -14.699 -40.642 1.00 53.34 88 PRO A O 1
ATOM 649 N N . GLY A 1 89 ? 37.510 -16.857 -41.167 1.00 45.97 89 GLY A N 1
ATOM 650 C CA . GLY A 1 89 ? 36.747 -17.208 -39.974 1.00 45.97 89 GLY A CA 1
ATOM 651 C C . GLY A 1 89 ? 37.493 -16.887 -38.682 1.00 45.97 89 GLY A C 1
ATOM 652 O O . GLY A 1 89 ? 38.467 -17.548 -38.327 1.00 45.97 89 GLY A O 1
ATOM 653 N N . THR A 1 90 ? 36.986 -15.894 -37.956 1.00 48.12 90 THR A N 1
ATOM 654 C CA . THR A 1 90 ? 37.332 -15.678 -36.554 1.00 48.12 90 THR A CA 1
ATOM 655 C C . THR A 1 90 ? 36.498 -16.646 -35.726 1.00 48.12 90 THR A C 1
ATOM 657 O O . THR A 1 90 ? 35.274 -16.546 -35.669 1.00 48.12 90 THR A O 1
ATOM 660 N N . VAL A 1 91 ? 37.175 -17.623 -35.126 1.00 53.78 91 VAL A N 1
ATOM 661 C CA . VAL A 1 91 ? 36.606 -18.560 -34.157 1.00 53.78 91 VAL A CA 1
ATOM 662 C C . VAL A 1 91 ? 36.151 -17.754 -32.943 1.00 53.78 91 VAL A C 1
ATOM 664 O O . VAL A 1 91 ? 36.969 -17.311 -32.140 1.00 53.78 91 VAL A O 1
ATOM 667 N N . VAL A 1 92 ? 34.842 -17.527 -32.835 1.00 47.97 92 VAL A N 1
ATOM 668 C CA . VAL A 1 92 ? 34.218 -16.955 -31.639 1.00 47.97 92 VAL A CA 1
ATOM 669 C C . VAL A 1 92 ? 34.220 -18.049 -30.567 1.00 47.97 92 VAL A C 1
ATOM 671 O O . VAL A 1 92 ? 33.613 -19.101 -30.788 1.00 47.97 92 VAL A O 1
ATOM 674 N N . PRO A 1 93 ? 34.912 -17.870 -29.427 1.00 49.12 93 PRO A N 1
ATOM 675 C CA . PRO A 1 93 ? 34.827 -18.827 -28.335 1.00 49.12 93 PRO A CA 1
ATOM 676 C C . PRO A 1 93 ? 33.398 -18.841 -27.767 1.00 49.12 93 PRO A C 1
ATOM 678 O O . PRO A 1 93 ? 32.719 -17.811 -27.782 1.00 49.12 93 PRO A O 1
ATOM 681 N N . PRO A 1 94 ? 32.922 -19.992 -27.263 1.00 40.78 94 PRO A N 1
ATOM 682 C CA . PRO A 1 94 ? 31.580 -20.115 -26.715 1.00 40.78 94 PRO A CA 1
ATOM 683 C C . PRO A 1 94 ? 31.389 -19.118 -25.569 1.00 40.78 94 PRO A C 1
ATOM 685 O O . PRO A 1 94 ? 32.091 -19.166 -24.556 1.00 40.78 94 PRO A O 1
ATOM 688 N N . VAL A 1 95 ? 30.426 -18.212 -25.741 1.00 43.03 95 VAL A N 1
ATOM 689 C CA . VAL A 1 95 ? 29.927 -17.347 -24.674 1.00 43.03 95 VAL A CA 1
ATOM 690 C C . VAL A 1 95 ? 29.359 -18.261 -23.592 1.00 43.03 95 VAL A C 1
ATOM 692 O O . VAL A 1 95 ? 28.344 -18.923 -23.799 1.00 43.03 95 VAL A O 1
ATOM 695 N N . LYS A 1 96 ? 30.036 -18.327 -22.443 1.00 33.03 96 LYS A N 1
ATOM 696 C CA . LYS A 1 96 ? 29.490 -18.939 -21.232 1.00 33.03 96 LYS A CA 1
ATOM 697 C C . LYS A 1 96 ? 28.295 -18.108 -20.774 1.00 33.03 96 LYS A C 1
ATOM 699 O O . LYS A 1 96 ? 28.458 -17.054 -20.167 1.00 33.03 96 LYS A O 1
ATOM 704 N N . THR A 1 97 ? 27.093 -18.581 -21.070 1.00 40.84 97 THR A N 1
ATOM 705 C CA . THR A 1 97 ? 25.859 -18.142 -20.418 1.00 40.84 97 THR A CA 1
ATOM 706 C C . THR A 1 97 ? 25.807 -18.710 -18.999 1.00 40.84 97 THR A C 1
ATOM 708 O O . THR A 1 97 ? 25.044 -19.628 -18.726 1.00 40.84 97 THR A O 1
ATOM 711 N N . ASP A 1 98 ? 26.617 -18.157 -18.096 1.00 38.50 98 ASP A N 1
ATOM 712 C CA . ASP A 1 98 ? 26.436 -18.300 -16.646 1.00 38.50 98 ASP A CA 1
ATOM 713 C C . ASP A 1 98 ? 25.590 -17.118 -16.147 1.00 38.50 98 ASP A C 1
ATOM 715 O O . ASP A 1 98 ? 26.036 -16.263 -15.387 1.00 38.50 98 ASP A O 1
ATOM 719 N N . ALA A 1 99 ? 24.353 -17.026 -16.638 1.00 43.47 99 ALA A N 1
ATOM 720 C CA . ALA A 1 99 ? 23.344 -16.160 -16.046 1.00 43.47 99 ALA A CA 1
ATOM 721 C C . ALA A 1 99 ? 22.530 -17.017 -15.078 1.00 43.47 99 ALA A C 1
ATOM 723 O O . ALA A 1 99 ? 21.491 -17.569 -15.442 1.00 43.47 99 ALA A O 1
ATOM 724 N N . THR A 1 100 ? 23.027 -17.163 -13.850 1.00 46.56 100 THR A N 1
ATOM 725 C CA . THR A 1 100 ? 22.217 -17.646 -12.730 1.00 46.56 100 THR A CA 1
ATOM 726 C C . THR A 1 100 ? 21.003 -16.729 -12.653 1.00 46.56 100 THR A C 1
ATOM 728 O O . THR A 1 100 ? 21.131 -15.558 -12.290 1.00 46.56 100 THR A O 1
ATOM 731 N N . ALA A 1 101 ? 19.844 -17.225 -13.093 1.00 49.09 101 ALA A N 1
ATOM 732 C CA . ALA A 1 101 ? 18.602 -16.476 -13.012 1.00 49.09 101 ALA A CA 1
ATOM 733 C C . ALA A 1 101 ? 18.442 -15.997 -11.562 1.00 49.09 101 ALA A C 1
ATOM 735 O O . ALA A 1 101 ? 18.683 -16.792 -10.649 1.00 49.09 101 ALA A O 1
ATOM 736 N N . PRO A 1 102 ? 18.100 -14.718 -11.325 1.00 52.94 102 PRO A N 1
ATOM 737 C CA . PRO A 1 102 ? 17.889 -14.237 -9.972 1.00 52.94 102 PRO A CA 1
ATOM 738 C C . PRO A 1 102 ? 16.834 -15.131 -9.322 1.00 52.94 102 PRO A C 1
ATOM 740 O O . PRO A 1 102 ? 15.695 -15.195 -9.784 1.00 52.94 102 PRO A O 1
ATOM 743 N N . THR A 1 103 ? 17.235 -15.876 -8.292 1.00 46.44 103 THR A N 1
ATOM 744 C CA . THR A 1 103 ? 16.330 -16.695 -7.490 1.00 46.44 103 THR A CA 1
ATOM 745 C C . THR A 1 103 ? 15.446 -15.733 -6.710 1.00 46.44 103 THR A C 1
ATOM 747 O O . THR A 1 103 ? 15.786 -15.306 -5.608 1.00 46.44 103 THR A O 1
ATOM 750 N N . VAL A 1 104 ? 14.345 -15.304 -7.325 1.00 55.00 104 VAL A N 1
ATOM 751 C CA . VAL A 1 104 ? 13.376 -14.429 -6.675 1.00 55.00 104 VAL A CA 1
ATOM 752 C C . VAL A 1 104 ? 12.742 -15.226 -5.541 1.00 55.00 104 VAL A C 1
ATOM 754 O O . VAL A 1 104 ? 12.144 -16.280 -5.755 1.00 55.00 104 VAL A O 1
ATOM 757 N N . ASN A 1 105 ? 12.960 -14.746 -4.321 1.00 49.94 105 ASN A N 1
ATOM 758 C CA . ASN A 1 105 ? 12.565 -15.411 -3.088 1.00 49.94 105 ASN A CA 1
ATOM 759 C C . ASN A 1 105 ? 11.032 -15.643 -3.091 1.00 49.94 105 ASN A C 1
ATOM 761 O O . ASN A 1 105 ? 10.291 -14.679 -3.301 1.00 49.94 105 ASN A O 1
ATOM 765 N N . PRO A 1 106 ? 10.519 -16.871 -2.872 1.00 50.53 106 PRO A N 1
ATOM 766 C CA . PRO A 1 106 ? 9.086 -17.202 -2.962 1.00 50.53 106 PRO A CA 1
ATOM 767 C C . PRO A 1 106 ? 8.199 -16.595 -1.851 1.00 50.53 106 PRO A C 1
ATOM 769 O O . PRO A 1 106 ? 7.070 -17.029 -1.636 1.00 50.53 106 PRO A O 1
ATOM 772 N N . THR A 1 107 ? 8.664 -15.563 -1.149 1.00 56.09 107 THR A N 1
ATOM 773 C CA . THR A 1 107 ? 8.020 -14.954 0.024 1.00 56.09 107 THR A CA 1
ATOM 774 C C . THR A 1 107 ? 6.870 -13.992 -0.293 1.00 56.09 107 THR A C 1
ATOM 776 O O . THR A 1 107 ? 6.269 -13.455 0.635 1.00 56.09 107 THR A O 1
ATOM 779 N N . ALA A 1 108 ? 6.509 -13.787 -1.565 1.00 53.53 108 ALA A N 1
ATOM 780 C CA . ALA A 1 108 ? 5.432 -12.865 -1.948 1.00 53.53 108 ALA A CA 1
ATOM 781 C C . ALA A 1 108 ? 4.071 -13.220 -1.311 1.00 53.53 108 ALA A C 1
ATOM 783 O O . ALA A 1 108 ? 3.323 -12.323 -0.937 1.00 53.53 108 ALA A O 1
ATOM 784 N N . GLY A 1 109 ? 3.777 -14.514 -1.123 1.00 55.84 109 GLY A N 1
ATOM 785 C CA . GLY A 1 109 ? 2.560 -14.960 -0.433 1.00 55.84 109 GLY A CA 1
ATOM 786 C C . GLY A 1 109 ? 2.572 -14.712 1.080 1.00 55.84 109 GLY A C 1
ATOM 787 O O . GLY A 1 109 ? 1.512 -14.571 1.675 1.00 55.84 109 GLY A O 1
ATOM 788 N N . LEU A 1 110 ? 3.756 -14.616 1.699 1.00 57.59 110 LEU A N 1
ATOM 789 C CA . LEU A 1 110 ? 3.898 -14.342 3.133 1.00 57.59 110 LEU A CA 1
ATOM 790 C C . LEU A 1 110 ? 3.771 -12.846 3.437 1.00 57.59 110 LEU A C 1
ATOM 792 O O . LEU A 1 110 ? 3.223 -12.472 4.467 1.00 57.59 110 LEU A O 1
ATOM 796 N N . LEU A 1 111 ? 4.263 -11.993 2.533 1.00 68.56 111 LEU A N 1
ATOM 797 C CA . LEU A 1 111 ? 4.166 -10.540 2.682 1.00 68.56 111 LEU A CA 1
ATOM 798 C C . LEU A 1 111 ? 2.722 -10.055 2.636 1.00 68.56 111 LEU A C 1
ATOM 800 O O . LEU A 1 111 ? 2.420 -9.054 3.272 1.00 68.56 111 LEU A O 1
ATOM 804 N N . CYS A 1 112 ? 1.863 -10.779 1.917 1.00 73.56 112 CYS A N 1
ATOM 805 C CA . CYS A 1 112 ? 0.463 -10.432 1.747 1.00 73.56 112 CYS A CA 1
ATOM 806 C C . CYS A 1 112 ? -0.525 -11.298 2.535 1.00 73.56 112 CYS A C 1
ATOM 808 O O . CYS A 1 112 ? -1.706 -11.348 2.188 1.00 73.56 112 CYS A O 1
ATOM 810 N N . GLY A 1 113 ? -0.031 -12.008 3.554 1.00 60.69 113 GLY A N 1
ATOM 811 C CA . GLY A 1 113 ? -0.854 -12.855 4.413 1.00 60.69 113 GLY A CA 1
ATOM 812 C C . GLY A 1 113 ? -1.934 -12.051 5.137 1.00 60.69 113 GLY A C 1
ATOM 813 O O . GLY A 1 113 ? -1.647 -10.976 5.654 1.00 60.69 113 GLY A O 1
ATOM 814 N N . ASP A 1 114 ? -3.158 -12.590 5.117 1.00 53.34 114 ASP A N 1
ATOM 815 C CA . ASP A 1 114 ? -4.391 -12.156 5.786 1.00 53.34 114 ASP A CA 1
ATOM 816 C C . ASP A 1 114 ? -4.400 -10.688 6.242 1.00 53.34 114 ASP A C 1
ATOM 818 O O . ASP A 1 114 ? -4.468 -10.371 7.427 1.00 53.34 114 ASP A O 1
ATOM 822 N N . TYR A 1 115 ? -4.378 -9.770 5.270 1.00 54.28 115 TYR A N 1
ATOM 823 C CA . TYR A 1 115 ? -4.497 -8.319 5.472 1.00 54.28 115 TYR A CA 1
ATOM 824 C C . TYR A 1 115 ? -5.825 -7.863 6.109 1.00 54.28 115 TYR A C 1
ATOM 826 O O . TYR A 1 115 ? -6.119 -6.671 6.121 1.00 54.28 115 TYR A O 1
ATOM 834 N N . GLU A 1 116 ? -6.622 -8.765 6.686 1.00 51.53 116 GLU A N 1
ATOM 835 C CA . GLU A 1 116 ? -7.755 -8.384 7.536 1.00 51.53 116 GLU A CA 1
ATOM 836 C C . GLU A 1 116 ? -7.333 -7.534 8.744 1.00 51.53 116 GLU A C 1
ATOM 838 O O . GLU A 1 116 ? -8.177 -6.848 9.313 1.00 51.53 116 GLU A O 1
ATOM 843 N N . THR A 1 117 ? -6.045 -7.518 9.113 1.00 49.22 117 THR A N 1
ATOM 844 C CA . THR A 1 117 ? -5.529 -6.688 10.214 1.00 49.22 117 THR A CA 1
ATOM 845 C C . THR A 1 117 ? -4.861 -5.382 9.783 1.00 49.22 117 THR A C 1
ATOM 847 O O . THR A 1 117 ? -4.385 -4.660 10.654 1.00 49.22 117 THR A O 1
ATOM 850 N N . ALA A 1 118 ? -4.747 -5.080 8.485 1.00 57.31 118 ALA A N 1
ATOM 851 C CA . ALA A 1 118 ? -4.156 -3.817 8.042 1.00 57.31 118 ALA A CA 1
ATOM 852 C C . ALA A 1 118 ? -5.240 -2.746 7.875 1.00 57.31 118 ALA A C 1
ATOM 854 O O . ALA A 1 118 ? -6.276 -2.996 7.265 1.00 57.31 118 ALA A O 1
ATOM 855 N N . ASP A 1 119 ? -4.979 -1.534 8.365 1.00 74.69 119 ASP A N 1
ATOM 856 C CA . ASP A 1 119 ? -5.893 -0.378 8.322 1.00 74.69 119 ASP A CA 1
ATOM 857 C C . ASP A 1 119 ? -6.167 0.181 6.898 1.00 74.69 119 ASP A C 1
ATOM 859 O O . ASP A 1 119 ? -6.766 1.252 6.732 1.00 74.69 119 ASP A O 1
ATOM 863 N N . TYR A 1 120 ? -5.739 -0.546 5.859 1.00 78.44 120 TYR A N 1
ATOM 864 C CA . TYR A 1 120 ? -5.749 -0.149 4.452 1.00 78.44 120 TYR A CA 1
ATOM 865 C C . TYR A 1 120 ? -6.440 -1.183 3.571 1.00 78.44 120 TYR A C 1
ATOM 867 O O . TYR A 1 120 ? -6.255 -2.391 3.736 1.00 78.44 120 TYR A O 1
ATOM 875 N N . ASP A 1 121 ? -7.168 -0.705 2.562 1.00 83.75 121 ASP A N 1
ATOM 876 C CA . ASP A 1 121 ? -7.829 -1.572 1.594 1.00 83.75 121 ASP A CA 1
ATOM 877 C C . ASP A 1 121 ? -6.923 -1.847 0.382 1.00 83.75 121 ASP A C 1
ATOM 879 O O . ASP A 1 121 ? -6.831 -1.075 -0.577 1.00 83.75 121 ASP A O 1
ATOM 883 N N . LEU A 1 122 ? -6.245 -2.996 0.415 1.00 87.94 122 LEU A N 1
ATOM 884 C CA . LEU A 1 122 ? -5.457 -3.503 -0.713 1.00 87.94 122 LEU A CA 1
ATOM 885 C C . LEU A 1 122 ? -6.273 -4.387 -1.665 1.00 87.94 122 LEU A C 1
ATOM 887 O O . LEU A 1 122 ? -5.708 -4.934 -2.615 1.00 87.94 122 LEU A O 1
ATOM 891 N N . ARG A 1 123 ? -7.579 -4.582 -1.439 1.00 87.25 123 ARG A N 1
ATOM 892 C CA . ARG A 1 123 ? -8.386 -5.541 -2.212 1.00 87.25 123 ARG A CA 1
ATOM 893 C C . ARG A 1 123 ? -8.509 -5.135 -3.669 1.00 87.25 123 ARG A C 1
ATOM 895 O O . ARG A 1 123 ? -8.424 -5.999 -4.532 1.00 87.25 123 ARG A O 1
ATOM 902 N N . GLN A 1 124 ? -8.660 -3.842 -3.955 1.00 88.81 124 GLN A N 1
ATOM 903 C CA . GLN A 1 124 ? -8.690 -3.359 -5.338 1.00 88.81 124 GLN A CA 1
ATOM 904 C C . GLN A 1 124 ? -7.328 -3.574 -6.006 1.00 88.81 124 GLN A C 1
ATOM 906 O O . GLN A 1 124 ? -7.238 -4.206 -7.057 1.00 88.81 124 GLN A O 1
ATOM 911 N N . LEU A 1 125 ? -6.253 -3.148 -5.336 1.00 90.12 125 LEU A N 1
ATOM 912 C CA . LEU A 1 125 ? -4.883 -3.265 -5.832 1.00 90.12 125 LEU A CA 1
ATOM 913 C C . LEU A 1 125 ? -4.477 -4.719 -6.136 1.00 90.12 125 LEU A C 1
ATOM 915 O O . LEU A 1 125 ? -3.849 -4.998 -7.158 1.00 90.12 125 LEU A O 1
ATOM 919 N N . THR A 1 126 ? -4.857 -5.646 -5.258 1.00 91.31 126 THR A N 1
ATOM 920 C CA . THR A 1 126 ? -4.558 -7.082 -5.371 1.00 91.31 126 THR A CA 1
ATOM 921 C C . THR A 1 126 ? -5.617 -7.867 -6.141 1.00 91.31 126 THR A C 1
ATOM 923 O O . THR A 1 126 ? -5.372 -9.020 -6.495 1.00 91.31 126 THR A O 1
ATOM 926 N N . GLY A 1 127 ? -6.784 -7.286 -6.431 1.00 89.81 127 GLY A N 1
ATOM 927 C CA . GLY A 1 127 ? -7.869 -7.936 -7.169 1.00 89.81 127 GLY A CA 1
ATOM 928 C C . GLY A 1 127 ? -7.468 -8.252 -8.608 1.00 89.81 127 GLY A C 1
ATOM 929 O O . GLY A 1 127 ? -7.719 -9.350 -9.109 1.00 89.81 127 GLY A O 1
ATOM 930 N N . GLU A 1 128 ? -6.719 -7.344 -9.222 1.00 91.69 128 GLU A N 1
ATOM 931 C CA . GLU A 1 128 ? -6.224 -7.462 -10.591 1.00 91.69 128 GLU A CA 1
ATOM 932 C C . GLU A 1 128 ? -5.034 -8.422 -10.714 1.00 91.69 128 GLU A C 1
ATOM 934 O O . GLU A 1 128 ? -4.358 -8.744 -9.734 1.00 91.69 128 GLU A O 1
ATOM 939 N N . GLN A 1 129 ? -4.781 -8.937 -11.921 1.00 91.69 129 GLN A N 1
ATOM 940 C CA . GLN A 1 129 ? -3.588 -9.761 -12.184 1.00 91.69 129 GLN A CA 1
ATOM 941 C C . GLN A 1 129 ? -2.318 -8.905 -12.224 1.00 91.69 129 GLN A C 1
ATOM 943 O O . GLN A 1 129 ? -1.279 -9.306 -11.704 1.00 91.69 129 GLN A O 1
ATOM 948 N N . TYR A 1 130 ? -2.410 -7.732 -12.846 1.00 94.62 130 TYR A N 1
ATOM 949 C CA . TYR A 1 130 ? -1.375 -6.709 -12.888 1.00 94.62 130 TYR A CA 1
ATOM 950 C C . TYR A 1 130 ? -1.990 -5.379 -13.344 1.00 94.62 130 TYR A C 1
ATOM 952 O O . TYR A 1 130 ? -3.048 -5.357 -13.972 1.00 94.62 130 TYR A O 1
ATOM 960 N N . TRP A 1 131 ? -1.297 -4.285 -13.058 1.00 95.25 131 TRP A N 1
ATOM 961 C CA . TRP A 1 131 ? -1.640 -2.921 -13.441 1.00 95.25 131 TRP A CA 1
ATOM 962 C C . TRP A 1 131 ? -0.681 -2.415 -14.509 1.00 95.25 131 TRP A C 1
ATOM 964 O O . TRP A 1 131 ? 0.510 -2.728 -14.469 1.00 95.25 131 TRP A O 1
ATOM 974 N N . ASN A 1 132 ? -1.197 -1.620 -15.442 1.00 94.94 132 ASN A N 1
ATOM 975 C CA . ASN A 1 132 ? -0.428 -0.989 -16.507 1.00 94.94 132 ASN A CA 1
ATOM 976 C C . ASN A 1 132 ? -0.187 0.487 -16.213 1.00 94.94 132 ASN A C 1
ATOM 978 O O . ASN A 1 132 ? -1.105 1.212 -15.841 1.00 94.94 132 ASN A O 1
ATOM 982 N N . LEU A 1 133 ? 1.018 0.965 -16.484 1.00 94.56 133 LEU A N 1
ATOM 983 C CA . LEU A 1 133 ? 1.336 2.385 -16.453 1.00 94.56 133 LEU A CA 1
ATOM 984 C C . LEU A 1 133 ? 2.152 2.742 -17.689 1.00 94.56 133 LEU A C 1
ATOM 986 O O . LEU A 1 133 ? 3.262 2.253 -17.864 1.00 94.56 133 LEU A O 1
ATOM 990 N N . ASN A 1 134 ? 1.601 3.602 -18.539 1.00 93.75 134 ASN A N 1
ATOM 991 C CA . ASN A 1 134 ? 2.284 4.082 -19.734 1.00 93.75 134 ASN A CA 1
ATOM 992 C C . ASN A 1 134 ? 2.913 5.442 -19.444 1.00 93.75 134 ASN A C 1
ATOM 994 O O . ASN A 1 134 ? 2.207 6.386 -19.091 1.00 93.75 134 ASN A O 1
ATOM 998 N N . VAL A 1 135 ? 4.226 5.540 -19.619 1.00 91.38 135 VAL A N 1
ATOM 999 C CA . VAL A 1 135 ? 4.994 6.768 -19.419 1.00 91.38 135 VAL A CA 1
ATOM 1000 C C . VAL A 1 135 ? 5.743 7.092 -20.712 1.00 91.38 135 VAL A C 1
ATOM 1002 O O . VAL A 1 135 ? 6.461 6.232 -21.228 1.00 91.38 135 VAL A O 1
ATOM 1005 N N . PRO A 1 136 ? 5.590 8.304 -21.271 1.00 90.00 136 PRO A N 1
ATOM 1006 C CA . PRO A 1 136 ? 6.422 8.746 -22.381 1.00 90.00 136 PRO A CA 1
ATOM 1007 C C . PRO A 1 136 ? 7.852 8.988 -21.882 1.00 90.00 136 PRO A C 1
ATOM 1009 O O . PRO A 1 136 ? 8.078 9.787 -20.973 1.00 90.00 136 PRO A O 1
ATOM 1012 N N . GLY A 1 137 ? 8.825 8.300 -22.475 1.00 87.19 137 GLY A N 1
ATOM 1013 C CA . GLY A 1 137 ? 10.195 8.246 -21.974 1.00 87.19 137 GLY A CA 1
ATOM 1014 C C . GLY A 1 137 ? 10.303 7.506 -20.635 1.00 87.19 137 GLY A C 1
ATOM 1015 O O . GLY A 1 137 ? 9.424 6.750 -20.233 1.00 87.19 137 GLY A O 1
ATOM 1016 N N . GLY A 1 138 ? 11.419 7.688 -19.927 1.00 85.25 138 GLY A N 1
ATOM 1017 C CA . GLY A 1 138 ? 11.605 7.084 -18.598 1.00 85.25 138 GLY A CA 1
ATOM 1018 C C . GLY A 1 138 ? 12.027 5.606 -18.599 1.00 85.25 138 GLY A C 1
ATOM 1019 O O . GLY A 1 138 ? 12.332 5.049 -17.543 1.00 85.25 138 GLY A O 1
ATOM 1020 N N . CYS A 1 139 ? 12.113 4.968 -19.768 1.00 93.19 139 CYS A N 1
ATOM 1021 C CA . CYS A 1 139 ? 12.656 3.617 -19.912 1.00 93.19 139 CYS A CA 1
ATOM 1022 C C . CYS A 1 139 ? 14.108 3.580 -19.452 1.00 93.19 139 CYS A C 1
ATOM 1024 O O . CYS A 1 139 ? 14.873 4.474 -19.798 1.00 93.19 139 CYS A O 1
ATOM 1026 N N . PHE A 1 140 ? 14.528 2.508 -18.783 1.00 92.94 140 PHE A N 1
ATOM 1027 C CA . PHE A 1 140 ? 15.900 2.415 -18.278 1.00 92.94 140 PHE A CA 1
ATOM 1028 C C . PHE A 1 140 ? 16.967 2.655 -19.364 1.00 92.94 140 PHE A C 1
ATOM 1030 O O . PHE A 1 140 ? 17.795 3.558 -19.240 1.00 92.94 140 PHE A O 1
ATOM 1037 N N . ASP A 1 141 ? 16.899 1.895 -20.463 1.00 91.88 141 ASP A N 1
ATOM 1038 C CA . ASP A 1 141 ? 17.878 1.966 -21.558 1.00 91.88 141 ASP A CA 1
ATOM 1039 C C . ASP A 1 141 ? 17.622 3.146 -22.530 1.00 91.88 141 ASP A C 1
ATOM 1041 O O . ASP A 1 141 ? 18.488 3.491 -23.330 1.00 91.88 141 ASP A O 1
ATOM 1045 N N . TYR A 1 142 ? 16.452 3.795 -22.450 1.00 91.12 142 TYR A N 1
ATOM 1046 C CA . TYR A 1 142 ? 16.008 4.839 -23.391 1.00 91.12 142 TYR A CA 1
ATOM 1047 C C . TYR A 1 142 ? 15.503 6.102 -22.689 1.00 91.12 142 TYR A C 1
ATOM 1049 O O . TYR A 1 142 ? 14.638 6.805 -23.205 1.00 91.12 142 TYR A O 1
ATOM 1057 N N . TYR A 1 143 ? 16.033 6.391 -21.501 1.00 83.81 143 TYR A N 1
ATOM 1058 C CA . TYR A 1 143 ? 15.507 7.436 -20.623 1.00 83.81 143 TYR A CA 1
ATOM 1059 C C . TYR A 1 143 ? 15.447 8.809 -21.304 1.00 83.81 143 TYR A C 1
ATOM 1061 O O . TYR A 1 143 ? 14.477 9.543 -21.144 1.00 83.81 143 TYR A O 1
ATOM 1069 N N . ASP A 1 144 ? 16.462 9.116 -22.112 1.00 84.44 144 ASP A N 1
ATOM 1070 C CA . ASP A 1 144 ? 16.628 10.406 -22.785 1.00 84.44 144 ASP A CA 1
ATOM 1071 C C . ASP A 1 144 ? 15.879 10.487 -24.133 1.00 84.44 144 ASP A C 1
ATOM 1073 O O . ASP A 1 144 ? 15.982 11.487 -24.844 1.00 84.44 144 ASP A O 1
ATOM 1077 N N . GLN A 1 145 ? 15.127 9.444 -24.513 1.00 88.62 145 GLN A N 1
ATOM 1078 C CA . GLN A 1 145 ? 14.351 9.411 -25.753 1.00 88.62 145 GLN A CA 1
ATOM 1079 C C . GLN A 1 145 ? 12.850 9.601 -25.475 1.00 88.62 145 GLN A C 1
ATOM 1081 O O . GLN A 1 145 ? 12.151 8.630 -25.184 1.00 88.62 145 GLN A O 1
ATOM 1086 N N . PRO A 1 146 ? 12.305 10.821 -25.634 1.00 87.06 146 PRO A N 1
ATOM 1087 C CA . PRO A 1 146 ? 10.901 11.104 -25.316 1.00 87.06 146 PRO A CA 1
ATOM 1088 C C . PRO A 1 146 ? 9.903 10.407 -26.256 1.00 87.06 146 PRO A C 1
ATOM 1090 O O . PRO A 1 146 ? 8.733 10.267 -25.917 1.00 87.06 146 PRO A O 1
ATOM 1093 N N . ASN A 1 147 ? 10.355 9.957 -27.432 1.00 92.25 147 ASN A N 1
ATOM 1094 C CA . ASN A 1 147 ? 9.522 9.254 -28.416 1.00 92.25 147 ASN A CA 1
ATOM 1095 C C . ASN A 1 147 ? 9.326 7.763 -28.092 1.00 92.25 147 ASN A C 1
ATOM 1097 O O . ASN A 1 147 ? 8.574 7.075 -28.785 1.00 92.25 147 ASN A O 1
ATOM 1101 N N . VAL A 1 148 ? 10.028 7.248 -27.082 1.00 92.31 148 VAL A N 1
ATOM 1102 C CA . VAL A 1 148 ? 9.918 5.856 -26.648 1.00 92.31 148 VAL A CA 1
ATOM 1103 C C . VAL A 1 148 ? 8.839 5.783 -25.581 1.00 92.31 148 VAL A C 1
ATOM 1105 O O . VAL A 1 148 ? 8.899 6.501 -24.590 1.00 92.31 148 VAL A O 1
ATOM 1108 N N . MET A 1 149 ? 7.840 4.930 -25.789 1.00 93.19 149 MET A N 1
ATOM 1109 C CA . MET A 1 149 ? 6.788 4.709 -24.801 1.00 93.19 149 MET A CA 1
ATOM 1110 C C . MET A 1 149 ? 7.193 3.552 -23.896 1.00 93.19 149 MET A C 1
ATOM 1112 O O . MET A 1 149 ? 7.544 2.469 -24.376 1.00 93.19 149 MET A O 1
ATOM 1116 N N . CYS A 1 150 ? 7.131 3.793 -22.594 1.00 94.31 150 CYS A N 1
ATOM 1117 C CA . CYS A 1 150 ? 7.582 2.874 -21.566 1.00 94.31 150 CYS A CA 1
ATOM 1118 C C . CYS A 1 150 ? 6.373 2.399 -20.781 1.00 94.31 150 CYS A C 1
ATOM 1120 O O . CYS A 1 150 ? 5.708 3.176 -20.098 1.00 94.31 150 CYS A O 1
ATOM 1122 N N . GLN A 1 151 ? 6.075 1.115 -20.916 1.00 94.88 151 GLN A N 1
ATOM 1123 C CA . GLN A 1 151 ? 4.962 0.478 -20.242 1.00 94.88 151 GLN A CA 1
ATOM 1124 C C . GLN A 1 151 ? 5.486 -0.280 -19.029 1.00 94.88 151 GLN A C 1
ATOM 1126 O O . GLN A 1 151 ? 6.281 -1.210 -19.148 1.00 94.88 151 GLN A O 1
ATOM 1131 N N . PHE A 1 152 ? 5.046 0.128 -17.850 1.00 96.06 152 PHE A N 1
ATOM 1132 C CA . PHE A 1 152 ? 5.334 -0.541 -16.596 1.00 96.06 152 PHE A CA 1
ATOM 1133 C C . PHE A 1 152 ? 4.173 -1.464 -16.240 1.00 96.06 152 PHE A C 1
ATOM 1135 O O . PHE A 1 152 ? 3.004 -1.104 -16.390 1.00 96.06 152 PHE A O 1
ATOM 1142 N N . HIS A 1 153 ? 4.514 -2.650 -15.754 1.00 96.19 153 HIS A N 1
ATOM 1143 C CA . HIS A 1 153 ? 3.571 -3.647 -15.280 1.00 96.19 153 HIS A CA 1
ATOM 1144 C C . HIS A 1 153 ? 3.849 -3.928 -13.808 1.00 96.19 153 HIS A C 1
ATOM 1146 O O . HIS A 1 153 ? 4.980 -4.276 -13.463 1.00 96.19 153 HIS A O 1
ATOM 1152 N N . PHE A 1 154 ? 2.828 -3.810 -12.960 1.00 96.19 154 PHE A N 1
ATOM 1153 C CA . PHE A 1 154 ? 2.932 -4.058 -11.522 1.00 96.19 154 PHE A CA 1
ATOM 1154 C C . PHE A 1 154 ? 1.902 -5.093 -11.076 1.00 96.19 154 PHE A C 1
ATOM 1156 O O . PHE A 1 154 ? 0.706 -4.897 -11.255 1.00 96.19 154 PHE A O 1
ATOM 1163 N N . ALA A 1 155 ? 2.353 -6.186 -10.477 1.00 94.94 155 ALA A N 1
ATOM 1164 C CA . ALA A 1 155 ? 1.512 -7.173 -9.818 1.00 94.94 155 ALA A CA 1
ATOM 1165 C C . ALA A 1 155 ? 1.746 -7.099 -8.306 1.00 94.94 155 ALA A C 1
ATOM 1167 O O . ALA A 1 155 ? 2.873 -7.235 -7.824 1.00 94.94 155 ALA A O 1
ATOM 1168 N N . PHE A 1 156 ? 0.669 -6.893 -7.554 1.00 93.50 156 PHE A N 1
ATOM 1169 C CA . PHE A 1 156 ? 0.701 -6.806 -6.098 1.00 93.50 156 PHE A CA 1
ATOM 1170 C C . PHE A 1 156 ? 0.225 -8.129 -5.517 1.00 93.50 156 PHE A C 1
ATOM 1172 O O . PHE A 1 156 ? -0.843 -8.615 -5.882 1.00 93.50 156 PHE A O 1
ATOM 1179 N N . CYS A 1 157 ? 1.036 -8.736 -4.646 1.00 92.06 157 CYS A N 1
ATOM 1180 C CA . CYS A 1 157 ? 0.740 -10.025 -4.005 1.00 92.06 157 CYS A CA 1
ATOM 1181 C C . CYS A 1 157 ? 0.522 -11.199 -4.980 1.00 92.06 157 CYS A C 1
ATOM 1183 O O . CYS A 1 157 ? 0.090 -12.281 -4.589 1.00 92.06 157 CYS A O 1
ATOM 1185 N N . LYS A 1 158 ? 0.842 -10.990 -6.257 1.00 91.94 158 LYS A N 1
ATOM 1186 C CA . LYS A 1 158 ? 0.736 -11.936 -7.364 1.00 91.94 158 LYS A CA 1
ATOM 1187 C C . LYS A 1 158 ? 1.976 -11.804 -8.240 1.00 91.94 158 LYS A C 1
ATOM 1189 O O . LYS A 1 158 ? 2.813 -10.927 -8.032 1.00 91.94 158 LYS A O 1
ATOM 1194 N N . GLN A 1 159 ? 2.092 -12.692 -9.218 1.00 92.12 159 GLN A N 1
ATOM 1195 C CA . GLN A 1 159 ? 3.156 -12.644 -10.212 1.00 92.12 159 GLN A CA 1
ATOM 1196 C C . GLN A 1 159 ? 2.601 -12.125 -11.535 1.00 92.12 159 GLN A C 1
ATOM 1198 O O . GLN A 1 159 ? 1.475 -12.458 -11.905 1.00 92.12 159 GLN A O 1
ATOM 1203 N N . ILE A 1 160 ? 3.405 -11.350 -12.260 1.00 93.94 160 ILE A N 1
ATOM 1204 C CA . ILE A 1 160 ? 3.061 -10.920 -13.616 1.00 93.94 160 ILE A CA 1
ATOM 1205 C C . ILE A 1 160 ? 2.949 -12.165 -14.516 1.00 93.94 160 ILE A C 1
ATOM 1207 O O . ILE A 1 160 ? 3.847 -13.012 -14.486 1.00 93.94 160 ILE A O 1
ATOM 1211 N N . PRO A 1 161 ? 1.886 -12.294 -15.334 1.00 92.06 161 PRO A N 1
ATOM 1212 C CA . PRO A 1 161 ? 1.724 -13.435 -16.224 1.00 92.06 161 PRO A CA 1
ATOM 1213 C C . PRO A 1 161 ? 2.920 -13.629 -17.175 1.00 92.06 161 PRO A C 1
ATOM 1215 O O . PRO A 1 161 ? 3.433 -12.655 -17.740 1.00 92.06 161 PRO A O 1
ATOM 1218 N N . PRO A 1 162 ? 3.324 -14.882 -17.452 1.00 90.88 162 PRO A N 1
ATOM 1219 C CA . PRO A 1 162 ? 4.507 -15.174 -18.264 1.00 90.88 162 PRO A CA 1
ATOM 1220 C C . PRO A 1 162 ? 4.388 -14.709 -19.724 1.00 90.88 162 PRO A C 1
ATOM 1222 O O . PRO A 1 162 ? 5.394 -14.546 -20.407 1.00 90.88 162 PRO A O 1
ATOM 1225 N N . GLY A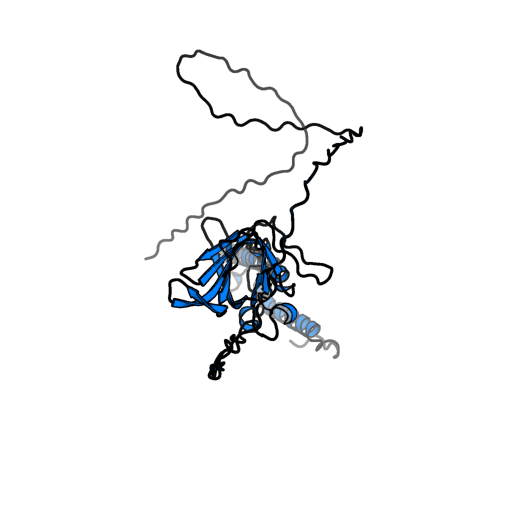 1 163 ? 3.174 -14.439 -20.218 1.00 90.00 163 GLY A N 1
ATOM 1226 C CA . GLY A 1 163 ? 2.969 -13.868 -21.555 1.00 90.00 163 GLY A CA 1
ATOM 1227 C C . GLY A 1 163 ? 3.569 -12.467 -21.743 1.00 90.00 163 GLY A C 1
ATOM 1228 O O . GLY A 1 163 ? 3.770 -12.050 -22.877 1.00 90.00 163 GLY A O 1
ATOM 1229 N N . ILE A 1 164 ? 3.873 -11.756 -20.651 1.00 85.56 164 ILE A N 1
ATOM 1230 C CA . ILE A 1 164 ? 4.394 -10.378 -20.674 1.00 85.56 164 ILE A CA 1
ATOM 1231 C C . ILE A 1 164 ? 5.901 -10.362 -20.419 1.00 85.56 164 ILE A C 1
ATOM 1233 O O . ILE A 1 164 ? 6.656 -9.690 -21.114 1.00 85.56 164 ILE A O 1
ATOM 1237 N N . VAL A 1 165 ? 6.345 -11.118 -19.414 1.00 87.25 165 VAL A N 1
ATOM 1238 C CA . VAL A 1 165 ? 7.735 -11.116 -18.927 1.00 87.25 165 VAL A CA 1
ATOM 1239 C C . VAL A 1 165 ? 8.548 -12.333 -19.386 1.00 87.25 165 VAL A C 1
ATOM 1241 O O . VAL A 1 165 ? 9.698 -12.513 -18.980 1.00 87.25 165 VAL A O 1
ATOM 1244 N N . GLY A 1 166 ? 7.964 -13.175 -20.242 1.00 86.19 166 GLY A N 1
ATOM 1245 C CA . GLY A 1 166 ? 8.511 -14.475 -20.620 1.00 86.19 166 GLY A CA 1
ATOM 1246 C C . GLY A 1 166 ? 8.359 -15.516 -19.506 1.00 86.19 166 GLY A C 1
ATOM 1247 O O . GLY A 1 166 ? 7.622 -15.333 -18.544 1.00 86.19 166 GLY A O 1
ATOM 1248 N N . ALA A 1 167 ? 9.093 -16.627 -19.599 1.00 76.88 167 ALA A N 1
ATOM 1249 C CA . ALA A 1 167 ? 8.986 -17.763 -18.670 1.00 76.88 167 ALA A CA 1
ATOM 1250 C C . ALA A 1 167 ? 9.561 -17.521 -17.250 1.00 76.88 167 ALA A C 1
ATOM 1252 O O . ALA A 1 167 ? 9.821 -18.474 -16.518 1.00 76.88 167 ALA A O 1
ATOM 1253 N N . LYS A 1 168 ? 9.806 -16.266 -16.856 1.00 83.88 168 LYS A N 1
ATOM 1254 C CA . LYS A 1 168 ? 10.362 -15.911 -15.544 1.00 83.88 168 LYS A CA 1
ATOM 1255 C C . LYS A 1 168 ? 9.247 -15.881 -14.487 1.00 83.88 168 LYS A C 1
ATOM 1257 O O . LYS A 1 168 ? 8.161 -15.372 -14.740 1.00 83.88 168 LYS A O 1
ATOM 1262 N N . THR A 1 169 ? 9.527 -16.394 -13.292 1.00 84.06 169 THR A N 1
ATOM 1263 C CA . THR A 1 169 ? 8.580 -16.453 -12.162 1.00 84.06 169 THR A CA 1
ATOM 1264 C C . THR A 1 169 ? 8.957 -15.468 -11.055 1.00 84.06 169 THR A C 1
ATOM 1266 O O . THR A 1 169 ? 10.095 -15.014 -10.976 1.00 84.06 169 THR A O 1
ATOM 1269 N N . GLY A 1 170 ? 8.014 -15.157 -10.164 1.00 83.44 170 GLY A N 1
ATOM 1270 C CA . GLY A 1 170 ? 8.242 -14.315 -8.979 1.00 83.44 170 GLY A CA 1
ATOM 1271 C C . GLY A 1 170 ? 8.304 -12.811 -9.260 1.00 83.44 170 GLY A C 1
ATOM 1272 O O . GLY A 1 170 ? 8.575 -12.025 -8.357 1.00 83.44 170 GLY A O 1
ATOM 1273 N N . ILE A 1 171 ? 8.055 -12.391 -10.498 1.00 91.31 171 ILE A N 1
ATOM 1274 C CA . ILE A 1 171 ? 8.160 -10.988 -10.895 1.00 91.31 171 ILE A CA 1
ATOM 1275 C C . ILE A 1 171 ? 6.911 -10.233 -10.448 1.00 91.31 171 ILE A C 1
ATOM 1277 O O . ILE A 1 171 ? 5.799 -10.604 -10.818 1.00 91.31 171 ILE A O 1
ATOM 1281 N N . GLY A 1 172 ? 7.116 -9.158 -9.690 1.00 94.06 172 GLY A N 1
ATOM 1282 C CA . GLY A 1 172 ? 6.070 -8.223 -9.278 1.00 94.06 172 GLY A CA 1
ATOM 1283 C C . GLY A 1 172 ? 6.110 -6.905 -10.051 1.00 94.06 172 GLY A C 1
ATOM 1284 O O . GLY A 1 172 ? 5.101 -6.220 -10.117 1.00 94.06 172 GLY A O 1
ATOM 1285 N N . ALA A 1 173 ? 7.242 -6.549 -10.662 1.00 96.94 173 ALA A N 1
ATOM 1286 C CA . ALA A 1 173 ? 7.386 -5.334 -11.455 1.00 96.94 173 ALA A CA 1
ATOM 1287 C C . ALA A 1 173 ? 8.259 -5.570 -12.697 1.00 96.94 173 ALA A C 1
ATOM 1289 O O . ALA A 1 173 ? 9.345 -6.154 -12.609 1.00 96.94 173 ALA A O 1
ATOM 1290 N N . ALA A 1 174 ? 7.808 -5.081 -13.850 1.00 97.19 174 ALA A N 1
ATOM 1291 C CA . ALA A 1 174 ? 8.541 -5.148 -15.112 1.00 97.19 174 ALA A CA 1
ATOM 1292 C C . ALA A 1 174 ? 8.307 -3.903 -15.975 1.00 97.19 174 ALA A C 1
ATOM 1294 O O . ALA A 1 174 ? 7.293 -3.222 -15.837 1.00 97.19 174 ALA A O 1
ATOM 1295 N N . GLN A 1 175 ? 9.240 -3.637 -16.885 1.00 95.94 175 GLN A N 1
ATOM 1296 C CA . GLN A 1 175 ? 9.159 -2.572 -17.878 1.00 95.94 175 GLN A CA 1
ATOM 1297 C C . GLN A 1 175 ? 9.249 -3.170 -19.284 1.00 95.94 175 GLN A C 1
ATOM 1299 O O . GLN A 1 175 ? 10.139 -3.969 -19.572 1.00 95.94 175 GLN A O 1
ATOM 1304 N N . VAL A 1 176 ? 8.366 -2.742 -20.175 1.00 94.56 176 VAL A N 1
ATOM 1305 C CA . VAL A 1 176 ? 8.349 -3.079 -21.600 1.00 94.56 176 VAL A CA 1
ATOM 1306 C C . VAL A 1 176 ? 8.431 -1.781 -22.397 1.00 94.56 176 VAL A C 1
ATOM 1308 O O . VAL A 1 176 ? 7.941 -0.741 -21.959 1.00 94.56 176 VAL A O 1
ATOM 1311 N N . THR A 1 177 ? 9.084 -1.816 -23.555 1.00 94.19 177 THR A N 1
ATOM 1312 C CA . THR A 1 177 ? 9.171 -0.654 -24.449 1.00 94.19 177 THR A CA 1
ATOM 1313 C C . THR A 1 177 ? 8.514 -0.975 -25.783 1.00 94.19 177 THR A C 1
ATOM 1315 O O . THR A 1 177 ? 8.413 -2.138 -26.173 1.00 94.19 177 THR A O 1
ATOM 1318 N N . ASN A 1 178 ? 8.087 0.052 -26.512 1.00 92.19 178 ASN A N 1
ATOM 1319 C CA . ASN A 1 178 ? 7.530 -0.111 -27.855 1.00 92.19 178 ASN A CA 1
ATOM 1320 C C . ASN A 1 178 ? 8.588 -0.382 -28.945 1.00 92.19 178 ASN A C 1
ATOM 1322 O O . ASN A 1 178 ? 8.238 -0.502 -30.120 1.00 92.19 178 ASN A O 1
ATOM 1326 N N . ILE A 1 179 ? 9.875 -0.463 -28.595 1.00 91.50 179 ILE A N 1
ATOM 1327 C CA . ILE A 1 179 ? 10.951 -0.705 -29.557 1.00 91.50 179 ILE A CA 1
ATOM 1328 C C . ILE A 1 179 ? 10.998 -2.194 -29.902 1.00 91.50 179 ILE A C 1
ATOM 1330 O O . ILE A 1 179 ? 11.218 -3.050 -29.040 1.00 91.50 179 ILE A O 1
ATOM 1334 N N . ALA A 1 180 ? 10.834 -2.506 -31.188 1.00 91.06 180 ALA A N 1
ATOM 1335 C CA . ALA A 1 180 ? 10.900 -3.872 -31.691 1.00 91.06 180 ALA A CA 1
ATOM 1336 C C . ALA A 1 180 ? 12.242 -4.534 -31.334 1.00 91.06 180 ALA A C 1
ATOM 1338 O O . ALA A 1 180 ? 13.311 -3.968 -31.556 1.00 91.06 180 ALA A O 1
ATOM 1339 N N . GLY A 1 181 ? 12.179 -5.746 -30.781 1.00 90.56 181 GLY A N 1
ATOM 1340 C CA . GLY A 1 181 ? 13.359 -6.504 -30.357 1.00 90.56 181 GLY A CA 1
ATOM 1341 C C . GLY A 1 181 ? 13.885 -6.152 -28.962 1.00 90.56 181 GLY A C 1
ATOM 1342 O O . GLY A 1 181 ? 14.760 -6.861 -28.469 1.00 90.56 181 GLY A O 1
ATOM 1343 N N . SER A 1 182 ? 13.344 -5.126 -28.295 1.00 89.81 182 SER A N 1
ATOM 1344 C CA . SER A 1 182 ? 13.592 -4.929 -26.864 1.00 89.81 182 SER A CA 1
ATOM 1345 C C . SER A 1 182 ? 12.765 -5.935 -26.055 1.00 89.81 182 SER A C 1
ATOM 1347 O O . SER A 1 182 ? 11.550 -6.038 -26.217 1.00 89.81 182 SER A O 1
ATOM 1349 N N . GLY A 1 183 ? 13.434 -6.742 -25.232 1.00 91.31 183 GLY A N 1
ATOM 1350 C CA . GLY A 1 183 ? 12.761 -7.640 -24.295 1.00 91.31 183 GLY A CA 1
ATOM 1351 C C . GLY A 1 183 ? 12.242 -6.894 -23.057 1.00 91.31 183 GLY A C 1
ATOM 1352 O O . GLY A 1 183 ? 12.639 -5.751 -22.819 1.00 91.31 183 GLY A O 1
ATOM 1353 N N . PRO A 1 184 ? 11.388 -7.534 -22.240 1.00 94.88 184 PRO A N 1
ATOM 1354 C CA . PRO A 1 184 ? 10.980 -6.986 -20.951 1.00 94.88 184 PRO A CA 1
ATOM 1355 C C . PRO A 1 184 ? 12.185 -6.876 -20.003 1.00 94.88 184 PRO A C 1
ATOM 1357 O O . PRO A 1 184 ? 12.946 -7.834 -19.852 1.00 94.88 184 PRO A O 1
ATOM 1360 N N . ILE A 1 185 ? 12.321 -5.735 -19.327 1.00 95.56 185 ILE A N 1
ATOM 1361 C CA . ILE A 1 185 ? 13.294 -5.512 -18.251 1.00 95.56 185 ILE A CA 1
ATOM 1362 C C . ILE A 1 185 ? 12.616 -5.829 -16.922 1.00 95.56 185 ILE A C 1
ATOM 1364 O O . ILE A 1 185 ? 11.560 -5.278 -16.601 1.00 95.56 185 ILE A O 1
ATOM 1368 N N . ILE A 1 186 ? 13.225 -6.702 -16.123 1.00 96.56 186 ILE A N 1
ATOM 1369 C CA . ILE A 1 186 ? 12.673 -7.072 -14.817 1.00 96.56 186 ILE A CA 1
ATOM 1370 C C . ILE A 1 186 ? 13.102 -6.058 -13.765 1.00 96.56 186 ILE A C 1
ATOM 1372 O O . ILE A 1 186 ? 14.292 -5.885 -13.508 1.00 96.56 186 ILE A O 1
ATOM 1376 N N . LEU A 1 187 ? 12.126 -5.421 -13.122 1.00 96.50 187 LEU A N 1
ATOM 1377 C CA . LEU A 1 187 ? 12.373 -4.410 -12.096 1.00 96.50 187 LEU A CA 1
ATOM 1378 C C . LEU A 1 187 ? 12.405 -5.004 -10.683 1.00 96.50 187 LEU A C 1
ATOM 1380 O O . LEU A 1 187 ? 13.026 -4.426 -9.797 1.00 96.50 187 LEU A O 1
ATOM 1384 N N . GLY A 1 188 ? 11.778 -6.165 -10.471 1.00 95.25 188 GLY A N 1
ATOM 1385 C CA . GLY A 1 188 ? 11.905 -6.932 -9.231 1.00 95.25 188 GLY A CA 1
ATOM 1386 C C . GLY A 1 188 ? 10.649 -7.698 -8.825 1.00 95.25 188 GLY A C 1
ATOM 1387 O O . GLY A 1 188 ? 9.618 -7.667 -9.499 1.00 95.25 188 GLY A O 1
ATOM 1388 N N . GLY A 1 189 ? 10.745 -8.400 -7.700 1.00 94.25 189 GLY A N 1
ATOM 1389 C CA . GLY A 1 189 ? 9.620 -9.009 -6.989 1.00 94.25 189 GLY A CA 1
ATOM 1390 C C . GLY A 1 189 ? 9.136 -8.114 -5.848 1.00 94.25 189 GLY A C 1
ATOM 1391 O O . GLY A 1 189 ? 9.915 -7.322 -5.310 1.00 94.25 189 GLY A O 1
ATOM 1392 N N . LEU A 1 190 ? 7.861 -8.241 -5.467 1.00 94.25 190 LEU A N 1
ATOM 1393 C CA . LEU A 1 190 ? 7.325 -7.558 -4.286 1.00 94.25 190 LEU A CA 1
ATOM 1394 C C . LEU A 1 190 ? 8.098 -8.014 -3.040 1.00 94.25 190 LEU A C 1
ATOM 1396 O O . LEU A 1 190 ? 8.199 -9.211 -2.778 1.00 94.25 190 LEU A O 1
ATOM 1400 N N . SER A 1 191 ? 8.665 -7.062 -2.299 1.00 93.38 191 SER A N 1
ATOM 1401 C CA . SER A 1 191 ? 9.594 -7.348 -1.196 1.00 93.38 191 SER A CA 1
ATOM 1402 C C . SER A 1 191 ? 9.167 -6.774 0.148 1.00 93.38 191 SER A C 1
ATOM 1404 O O . SER A 1 191 ? 9.492 -7.351 1.181 1.00 93.38 191 SER A O 1
ATOM 1406 N N . GLN A 1 192 ? 8.459 -5.645 0.145 1.00 92.88 192 GLN A N 1
ATOM 1407 C CA . GLN A 1 192 ? 8.027 -4.975 1.362 1.00 92.88 192 GLN A CA 1
ATOM 1408 C C . GLN A 1 192 ? 6.832 -4.072 1.066 1.00 92.88 192 GLN A C 1
ATOM 1410 O O . GLN A 1 192 ? 6.779 -3.438 0.010 1.00 92.88 192 GLN A O 1
ATOM 1415 N N . ILE A 1 193 ? 5.913 -4.000 2.023 1.00 91.38 193 ILE A N 1
ATOM 1416 C CA . ILE A 1 193 ? 4.835 -3.018 2.087 1.00 91.38 193 ILE A CA 1
ATOM 1417 C C . ILE A 1 193 ? 4.960 -2.361 3.462 1.00 91.38 193 ILE A C 1
ATOM 1419 O O . ILE A 1 193 ? 5.031 -3.057 4.473 1.00 91.38 193 ILE A O 1
ATOM 1423 N N . GLU A 1 194 ? 5.091 -1.042 3.493 1.00 91.06 194 GLU A N 1
ATOM 1424 C CA . GLU A 1 194 ? 5.336 -0.261 4.701 1.00 91.06 194 GLU A CA 1
ATOM 1425 C C . GLU A 1 194 ? 4.402 0.946 4.725 1.00 91.06 194 GLU A C 1
ATOM 1427 O O . GLU A 1 194 ? 4.163 1.587 3.703 1.00 91.06 194 GLU A O 1
ATOM 1432 N N . GLN A 1 195 ? 3.878 1.254 5.903 1.00 86.38 195 GLN A N 1
ATOM 1433 C CA . GLN A 1 195 ? 3.120 2.470 6.135 1.00 86.38 195 GLN A CA 1
ATOM 1434 C C . GLN A 1 195 ? 4.075 3.572 6.566 1.00 86.38 195 GLN A C 1
ATOM 1436 O O . GLN A 1 195 ? 4.959 3.353 7.393 1.00 86.38 195 GLN A O 1
ATOM 1441 N N . ASN A 1 196 ? 3.852 4.772 6.050 1.00 86.25 196 ASN A N 1
ATOM 1442 C CA . ASN A 1 196 ? 4.494 5.954 6.583 1.00 86.25 196 ASN A CA 1
ATOM 1443 C C . ASN A 1 196 ? 3.455 7.076 6.718 1.00 86.25 196 ASN A C 1
ATOM 1445 O O . ASN A 1 196 ? 2.548 7.214 5.897 1.00 86.25 196 ASN A O 1
ATOM 1449 N N . GLU A 1 197 ? 3.557 7.849 7.786 1.00 84.81 197 GLU A N 1
ATOM 1450 C CA . GLU A 1 197 ? 2.746 9.040 8.003 1.00 84.81 197 GLU A CA 1
ATOM 1451 C C . GLU A 1 197 ? 3.687 10.228 7.868 1.00 84.81 197 GLU A C 1
ATOM 1453 O O . GLU A 1 197 ? 4.681 10.331 8.583 1.00 84.81 197 GLU A O 1
ATOM 1458 N N . ASP A 1 198 ? 3.419 11.068 6.877 1.00 79.25 198 ASP A N 1
ATOM 1459 C CA . ASP A 1 198 ? 4.204 12.268 6.617 1.00 79.25 198 ASP A CA 1
ATOM 1460 C C . ASP A 1 198 ? 3.349 13.503 6.920 1.00 79.25 198 ASP A C 1
ATOM 1462 O O . ASP A 1 198 ? 2.127 13.410 7.061 1.00 79.25 198 ASP A O 1
ATOM 1466 N N . ASP A 1 199 ? 3.956 14.688 6.934 1.00 78.69 199 ASP A N 1
ATOM 1467 C CA . ASP A 1 199 ? 3.251 15.960 7.170 1.00 78.69 199 ASP A CA 1
ATOM 1468 C C . ASP A 1 199 ? 2.108 16.209 6.162 1.00 78.69 199 ASP A C 1
ATOM 1470 O O . ASP A 1 199 ? 1.217 17.031 6.382 1.00 78.69 199 ASP A O 1
ATOM 1474 N N . LYS A 1 200 ? 2.133 15.496 5.029 1.00 77.25 200 LYS A N 1
ATOM 1475 C CA . LYS A 1 200 ? 1.142 15.557 3.945 1.00 77.25 200 LYS A CA 1
ATOM 1476 C C . LYS A 1 200 ? 0.017 14.525 4.073 1.00 77.25 200 LYS A C 1
ATOM 1478 O O . LYS A 1 200 ? -0.873 14.513 3.226 1.00 77.25 200 LYS A O 1
ATOM 1483 N N . GLY A 1 201 ? 0.051 13.675 5.097 1.00 84.56 201 GLY A N 1
ATOM 1484 C CA . GLY A 1 201 ? -0.929 12.627 5.352 1.00 84.56 201 GLY A CA 1
ATOM 1485 C C . GLY A 1 201 ? -0.349 11.217 5.266 1.00 84.56 201 GLY A C 1
ATOM 1486 O O . GLY A 1 201 ? 0.865 10.999 5.260 1.00 84.56 201 GLY A O 1
ATOM 1487 N N . THR A 1 202 ? -1.248 10.239 5.209 1.00 87.12 202 THR A N 1
ATOM 1488 C CA . THR A 1 202 ? -0.880 8.825 5.156 1.00 87.12 202 THR A CA 1
ATOM 1489 C C . THR A 1 202 ? -0.398 8.436 3.763 1.00 87.12 202 THR A C 1
ATOM 1491 O O . THR A 1 202 ? -0.987 8.800 2.740 1.00 87.12 202 THR A O 1
ATOM 1494 N N . GLN A 1 203 ? 0.712 7.706 3.732 1.00 92.00 203 GLN A N 1
ATOM 1495 C CA . GLN A 1 203 ? 1.283 7.135 2.525 1.00 92.00 203 GLN A CA 1
ATOM 1496 C C . GLN A 1 203 ? 1.552 5.645 2.731 1.00 92.00 203 GLN A C 1
ATOM 1498 O O . GLN A 1 203 ? 2.009 5.195 3.785 1.00 92.00 203 GLN A O 1
ATOM 1503 N N . LEU A 1 204 ? 1.295 4.880 1.681 1.00 92.69 204 LEU A N 1
ATOM 1504 C CA . LEU A 1 204 ? 1.611 3.468 1.609 1.00 92.69 204 LEU A CA 1
ATOM 1505 C C . LEU A 1 204 ? 2.800 3.288 0.663 1.00 92.69 204 LEU A C 1
ATOM 1507 O O . LEU A 1 204 ? 2.732 3.628 -0.519 1.00 92.69 204 LEU A O 1
ATOM 1511 N N . LEU A 1 205 ? 3.902 2.766 1.193 1.00 94.12 205 LEU A N 1
ATOM 1512 C CA . LEU A 1 205 ? 5.138 2.526 0.464 1.00 94.12 205 LEU A CA 1
ATOM 1513 C C . LEU A 1 205 ? 5.253 1.051 0.087 1.00 94.12 205 LEU A C 1
ATOM 1515 O O . LEU A 1 205 ? 5.357 0.175 0.943 1.00 94.12 205 LEU A O 1
ATOM 1519 N N . ILE A 1 206 ? 5.305 0.778 -1.212 1.00 95.06 206 ILE A N 1
ATOM 1520 C CA . ILE A 1 206 ? 5.459 -0.567 -1.762 1.00 95.06 206 ILE A CA 1
ATOM 1521 C C . ILE A 1 206 ? 6.822 -0.668 -2.442 1.00 95.06 206 ILE A C 1
ATOM 1523 O O . ILE A 1 206 ? 7.137 0.104 -3.347 1.00 95.06 206 ILE A O 1
ATOM 1527 N N . ARG A 1 207 ? 7.647 -1.633 -2.024 1.00 96.62 207 ARG A N 1
ATOM 1528 C CA . ARG A 1 207 ? 8.996 -1.836 -2.569 1.00 96.62 207 ARG A CA 1
ATOM 1529 C C . ARG A 1 207 ? 9.092 -3.124 -3.378 1.00 96.62 207 ARG A C 1
ATOM 1531 O O . ARG A 1 207 ? 8.886 -4.225 -2.851 1.00 96.62 207 ARG A O 1
ATOM 1538 N N . PHE A 1 208 ? 9.529 -2.994 -4.626 1.00 96.50 208 PHE A N 1
ATOM 1539 C CA . PHE A 1 208 ? 9.937 -4.104 -5.482 1.00 96.50 208 PHE A CA 1
ATOM 1540 C C . PHE A 1 208 ? 11.464 -4.155 -5.547 1.00 96.50 208 PHE A C 1
ATOM 1542 O O . PHE A 1 208 ? 12.114 -3.152 -5.844 1.00 96.50 208 PHE A O 1
ATOM 1549 N N . ARG A 1 209 ? 12.052 -5.313 -5.246 1.00 96.25 209 ARG A N 1
ATOM 1550 C CA . ARG A 1 209 ? 13.510 -5.496 -5.170 1.00 96.25 209 ARG A CA 1
ATOM 1551 C C . ARG A 1 209 ? 13.963 -6.720 -5.954 1.00 96.25 209 ARG A C 1
ATOM 1553 O O . ARG A 1 209 ? 13.148 -7.561 -6.331 1.00 96.25 209 ARG A O 1
ATOM 1560 N N . HIS A 1 210 ? 15.279 -6.830 -6.135 1.00 95.31 210 HIS A N 1
ATOM 1561 C CA . HIS A 1 210 ? 15.933 -7.934 -6.846 1.00 95.31 210 HIS A CA 1
ATOM 1562 C C . HIS A 1 210 ? 15.557 -7.995 -8.336 1.00 95.31 210 HIS A C 1
ATOM 1564 O O . HIS A 1 210 ? 15.303 -9.070 -8.877 1.00 95.31 210 HIS A O 1
ATOM 1570 N N . GLY A 1 211 ? 15.500 -6.836 -9.000 1.00 95.75 211 GLY A N 1
ATOM 1571 C CA . GLY A 1 211 ? 15.396 -6.759 -10.454 1.00 95.75 211 GLY A CA 1
ATOM 1572 C C . GLY A 1 211 ? 16.675 -7.199 -11.171 1.00 95.75 211 GLY A C 1
ATOM 1573 O O . GLY A 1 211 ? 17.631 -7.690 -10.563 1.00 95.75 211 GLY A O 1
ATOM 1574 N N . GLU A 1 212 ? 16.705 -7.008 -12.485 1.00 95.56 212 GLU A N 1
ATOM 1575 C CA . GLU A 1 212 ? 17.887 -7.267 -13.308 1.00 95.56 212 GLU A CA 1
ATOM 1576 C C . GLU A 1 212 ? 19.083 -6.410 -12.888 1.00 95.56 212 GLU A C 1
ATOM 1578 O O . GLU A 1 212 ? 18.931 -5.278 -12.429 1.00 95.56 212 GLU A O 1
ATOM 1583 N N . ASN A 1 213 ? 20.286 -6.958 -13.062 1.00 96.81 213 ASN A N 1
ATOM 1584 C CA . ASN A 1 213 ? 21.520 -6.215 -12.844 1.00 96.81 213 ASN A CA 1
ATOM 1585 C C . ASN A 1 213 ? 21.773 -5.269 -14.017 1.00 96.81 213 ASN A C 1
ATOM 1587 O O . ASN A 1 213 ? 21.816 -5.694 -15.174 1.00 96.81 213 ASN A O 1
ATOM 1591 N N . LYS A 1 214 ? 21.973 -3.990 -13.710 1.00 96.12 214 LYS A N 1
ATOM 1592 C CA . LYS A 1 214 ? 22.308 -2.943 -14.672 1.00 96.12 214 LYS A CA 1
ATOM 1593 C C . LYS A 1 214 ? 23.472 -2.101 -14.149 1.00 96.12 214 LYS A C 1
ATOM 1595 O O . LYS A 1 214 ? 23.695 -2.000 -12.944 1.00 96.12 214 LYS A O 1
ATOM 1600 N N . LYS A 1 215 ? 24.199 -1.472 -15.074 1.00 96.50 215 LYS A N 1
ATOM 1601 C CA . LYS A 1 215 ? 25.250 -0.496 -14.762 1.00 96.50 215 LYS A CA 1
ATOM 1602 C C . LYS A 1 215 ? 24.603 0.800 -14.267 1.00 96.50 215 LYS A C 1
ATOM 1604 O O . LYS A 1 215 ? 24.010 1.525 -15.063 1.00 96.50 215 LYS A O 1
ATOM 1609 N N . CYS A 1 216 ? 24.758 1.111 -12.987 1.00 96.06 216 CYS A N 1
ATOM 1610 C CA . CYS A 1 216 ? 24.268 2.332 -12.353 1.00 96.06 216 CYS A CA 1
ATOM 1611 C C . CYS A 1 216 ? 25.393 3.012 -11.581 1.00 96.06 216 CYS A C 1
ATOM 1613 O O . CYS A 1 216 ? 26.021 2.412 -10.708 1.00 96.06 216 CYS A O 1
ATOM 1615 N N . GLY A 1 217 ? 25.699 4.258 -11.948 1.00 93.06 217 GLY A N 1
ATOM 1616 C CA . GLY A 1 217 ? 26.848 4.981 -11.392 1.00 93.06 217 GLY A CA 1
ATOM 1617 C C . GLY A 1 217 ? 28.197 4.279 -11.597 1.00 93.06 217 GLY A C 1
ATOM 1618 O O . GLY A 1 217 ? 29.112 4.466 -10.806 1.00 93.06 217 GLY A O 1
ATOM 1619 N N . GLY A 1 218 ? 28.316 3.445 -12.637 1.00 95.25 218 GLY A N 1
ATOM 1620 C CA . GLY A 1 218 ? 29.525 2.668 -12.942 1.00 95.25 218 GLY A CA 1
ATOM 1621 C C . GLY A 1 218 ? 29.601 1.289 -12.276 1.00 95.25 218 GLY A C 1
ATOM 1622 O O . GLY A 1 218 ? 30.439 0.479 -12.670 1.00 95.25 218 GLY A O 1
ATOM 1623 N N . GLU A 1 219 ? 28.702 0.981 -11.343 1.00 96.69 219 GLU A N 1
ATOM 1624 C CA . GLU A 1 219 ? 28.641 -0.305 -10.640 1.00 96.69 219 GLU A CA 1
ATOM 1625 C C . GLU A 1 219 ? 27.478 -1.158 -11.150 1.00 96.69 219 GLU A C 1
ATOM 1627 O O . GLU A 1 219 ? 26.452 -0.632 -11.581 1.00 96.69 219 GLU A O 1
ATOM 1632 N N . ASP A 1 220 ? 27.620 -2.481 -11.095 1.00 97.00 220 ASP A N 1
ATOM 1633 C CA . ASP A 1 220 ? 26.521 -3.394 -11.407 1.00 97.00 220 ASP A CA 1
ATOM 1634 C C . ASP A 1 220 ? 25.601 -3.507 -10.181 1.00 97.00 220 ASP A C 1
ATOM 1636 O O . ASP A 1 220 ? 26.012 -3.983 -9.122 1.00 97.00 220 ASP A O 1
ATOM 1640 N N . LYS A 1 221 ? 24.362 -3.023 -10.312 1.00 97.25 221 LYS A N 1
ATOM 1641 C CA . LYS A 1 221 ? 23.350 -2.981 -9.247 1.00 97.25 221 LYS A CA 1
ATOM 1642 C C . LYS A 1 221 ? 22.037 -3.573 -9.741 1.00 97.25 221 LYS A C 1
ATOM 1644 O O . LYS A 1 221 ? 21.677 -3.412 -10.907 1.00 97.25 221 LYS A O 1
ATOM 1649 N N . ASN A 1 222 ? 21.294 -4.222 -8.848 1.00 97.31 222 ASN A N 1
ATOM 1650 C CA . ASN A 1 222 ? 19.941 -4.679 -9.150 1.00 97.31 222 ASN A CA 1
ATOM 1651 C C . ASN A 1 222 ? 18.982 -3.494 -9.250 1.00 97.31 222 ASN A C 1
ATOM 1653 O O . ASN A 1 222 ? 18.976 -2.623 -8.376 1.00 97.31 222 ASN A O 1
ATOM 1657 N N . LEU A 1 223 ? 18.120 -3.523 -10.263 1.00 97.19 223 LEU A N 1
ATOM 1658 C CA . LEU A 1 223 ? 16.989 -2.611 -10.364 1.00 97.19 223 LEU A CA 1
ATOM 1659 C C . LEU A 1 223 ? 16.029 -2.781 -9.181 1.00 97.19 223 LEU A C 1
ATOM 1661 O O . LEU A 1 223 ? 15.844 -3.885 -8.652 1.00 97.19 223 LEU A O 1
ATOM 1665 N N . GLN A 1 224 ? 15.445 -1.660 -8.762 1.00 97.31 224 GLN A N 1
ATOM 1666 C CA . GLN A 1 224 ? 14.467 -1.584 -7.680 1.00 97.31 224 GLN A CA 1
ATOM 1667 C C . GLN A 1 224 ? 13.392 -0.548 -8.005 1.00 97.31 224 GLN A C 1
ATOM 1669 O O . GLN A 1 224 ? 13.647 0.424 -8.720 1.00 97.31 224 GLN A O 1
ATOM 1674 N N . VAL A 1 225 ? 12.199 -0.732 -7.441 1.00 97.75 225 VAL A N 1
ATOM 1675 C CA . VAL A 1 225 ? 11.093 0.228 -7.533 1.00 97.75 225 VAL A CA 1
ATOM 1676 C C . VAL A 1 225 ? 10.584 0.549 -6.137 1.00 97.75 225 VAL A C 1
ATOM 1678 O O . VAL A 1 225 ? 10.282 -0.357 -5.361 1.00 97.75 225 VAL A O 1
ATOM 1681 N N . GLU A 1 226 ? 10.449 1.833 -5.837 1.00 97.44 226 GLU A N 1
ATOM 1682 C CA . GLU A 1 226 ? 9.740 2.351 -4.672 1.00 97.44 226 GLU A CA 1
ATOM 1683 C C . GLU A 1 226 ? 8.476 3.061 -5.145 1.00 97.44 226 GLU A C 1
ATOM 1685 O O . GLU A 1 226 ? 8.538 4.078 -5.834 1.00 97.44 226 GLU A O 1
ATOM 1690 N N . MET A 1 227 ? 7.322 2.497 -4.805 1.00 96.38 227 MET A N 1
ATOM 1691 C CA . MET A 1 227 ? 6.022 3.041 -5.156 1.00 96.38 227 MET A CA 1
ATOM 1692 C C . MET A 1 227 ? 5.389 3.698 -3.930 1.00 96.38 227 MET A C 1
ATOM 1694 O O . MET A 1 227 ? 5.091 3.026 -2.947 1.00 96.38 227 MET A O 1
ATOM 1698 N N . HIS A 1 228 ? 5.194 5.009 -4.004 1.00 95.62 228 HIS A N 1
ATOM 1699 C CA . HIS A 1 228 ? 4.555 5.842 -2.996 1.00 95.62 228 HIS A CA 1
ATOM 1700 C C . HIS A 1 228 ? 3.099 6.075 -3.395 1.00 95.62 228 HIS A C 1
ATOM 1702 O O . HIS A 1 228 ? 2.816 6.787 -4.363 1.00 95.62 228 HIS A O 1
ATOM 1708 N N . LEU A 1 229 ? 2.184 5.462 -2.654 1.00 94.75 229 LEU A N 1
ATOM 1709 C CA . LEU A 1 229 ? 0.749 5.644 -2.812 1.00 94.75 229 LEU A CA 1
ATOM 1710 C C . LEU A 1 229 ? 0.277 6.646 -1.758 1.00 94.75 229 LEU A C 1
ATOM 1712 O O . LEU A 1 229 ? 0.277 6.341 -0.566 1.00 94.75 229 LEU A O 1
ATOM 1716 N N . HIS A 1 230 ? -0.086 7.849 -2.185 1.00 94.06 230 HIS A N 1
ATOM 1717 C CA . HIS A 1 230 ? -0.656 8.862 -1.302 1.00 94.06 230 HIS A CA 1
ATOM 1718 C C . HIS A 1 230 ? -2.169 8.686 -1.205 1.00 94.06 230 HIS A C 1
ATOM 1720 O O . HIS A 1 230 ? -2.832 8.446 -2.216 1.00 94.06 230 HIS A O 1
ATOM 1726 N N . CYS A 1 231 ? -2.709 8.838 0.004 1.00 92.75 231 CYS A N 1
ATOM 1727 C CA . CYS A 1 231 ? -4.149 8.851 0.213 1.00 92.75 231 CYS A CA 1
ATOM 1728 C C . CYS A 1 231 ? -4.813 10.000 -0.561 1.00 92.75 231 CYS A C 1
ATOM 1730 O O . CYS A 1 231 ? -4.529 11.174 -0.318 1.00 92.75 231 CYS A O 1
ATOM 1732 N N . ASP A 1 232 ? -5.751 9.650 -1.438 1.00 92.38 232 ASP A N 1
ATOM 1733 C CA . ASP A 1 232 ? -6.741 10.575 -1.986 1.00 92.38 232 ASP A CA 1
ATOM 1734 C C . ASP A 1 232 ? -8.091 9.853 -2.090 1.00 92.38 232 ASP A C 1
ATOM 1736 O O . ASP A 1 232 ? -8.247 8.982 -2.950 1.00 92.38 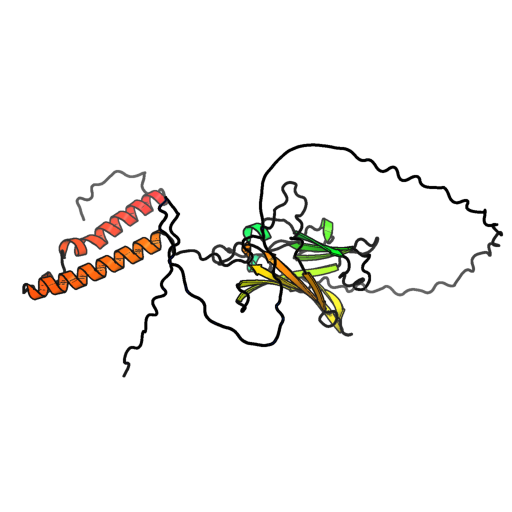232 ASP A O 1
ATOM 1740 N N . PRO A 1 233 ? -9.088 10.210 -1.261 1.00 90.56 233 PRO A N 1
ATOM 1741 C CA . PRO A 1 233 ? -10.375 9.519 -1.235 1.00 90.56 233 PRO A CA 1
ATOM 1742 C C . PRO A 1 233 ? -11.183 9.679 -2.531 1.00 90.56 233 PRO A C 1
ATOM 1744 O O . PRO A 1 233 ? -12.179 8.985 -2.704 1.00 90.56 233 PRO A O 1
ATOM 1747 N N . ASN A 1 234 ? -10.788 10.590 -3.427 1.00 91.44 234 ASN A N 1
ATOM 1748 C CA . ASN A 1 234 ? -11.471 10.821 -4.701 1.00 91.44 234 ASN A CA 1
ATOM 1749 C C . ASN A 1 234 ? -10.844 10.038 -5.863 1.00 91.44 234 ASN A C 1
ATOM 1751 O O . ASN A 1 234 ? -11.422 9.991 -6.952 1.00 91.44 234 ASN A O 1
ATOM 1755 N N . THR A 1 235 ? -9.660 9.450 -5.663 1.00 91.25 235 THR A N 1
ATOM 1756 C CA . THR A 1 235 ? -8.941 8.722 -6.711 1.00 91.25 235 THR A CA 1
ATOM 1757 C C . THR A 1 235 ? -9.199 7.225 -6.581 1.00 91.25 235 THR A C 1
ATOM 1759 O O . THR A 1 235 ? -8.419 6.485 -5.985 1.00 91.25 235 THR A O 1
ATOM 1762 N N . HIS A 1 236 ? -10.294 6.774 -7.188 1.00 89.75 236 HIS A N 1
ATOM 1763 C CA . HIS A 1 236 ? -10.630 5.354 -7.278 1.00 89.75 236 HIS A CA 1
ATOM 1764 C C . HIS A 1 236 ? -9.868 4.680 -8.418 1.00 89.75 236 HIS A C 1
ATOM 1766 O O . HIS A 1 236 ? -9.892 5.144 -9.564 1.00 89.75 236 HIS A O 1
ATOM 1772 N N . TRP A 1 237 ? -9.217 3.557 -8.127 1.00 90.19 237 TRP A N 1
ATOM 1773 C CA . TRP A 1 237 ? -8.576 2.747 -9.157 1.00 90.19 237 TRP A CA 1
ATOM 1774 C C . TRP A 1 237 ? -9.602 1.792 -9.756 1.00 90.19 237 TRP A C 1
ATOM 1776 O O . TRP A 1 237 ? -10.120 0.898 -9.094 1.00 90.19 237 TRP A O 1
ATOM 1786 N N . LEU A 1 238 ? -9.923 1.988 -11.032 1.00 89.12 238 LEU A N 1
ATOM 1787 C CA . LEU A 1 238 ? -10.963 1.202 -11.683 1.00 89.12 238 LEU A CA 1
ATOM 1788 C C . LEU A 1 238 ? -10.410 -0.136 -12.173 1.00 89.12 238 LEU A C 1
ATOM 1790 O O . LEU A 1 238 ? -9.538 -0.185 -13.042 1.00 89.12 238 LEU A O 1
ATOM 1794 N N . SER A 1 239 ? -10.982 -1.214 -11.645 1.00 84.94 239 SER A N 1
ATOM 1795 C CA . SER A 1 239 ? -10.814 -2.570 -12.159 1.00 84.94 239 SER A CA 1
ATOM 1796 C C . SER A 1 239 ? -11.290 -2.699 -13.604 1.00 84.94 239 SER A C 1
ATOM 1798 O O . SER A 1 239 ? -12.285 -2.095 -14.019 1.00 84.94 239 SER A O 1
ATOM 1800 N N . ALA A 1 240 ? -10.602 -3.523 -14.388 1.00 83.75 240 ALA A N 1
ATOM 1801 C CA . ALA A 1 240 ? -10.955 -3.737 -15.783 1.00 83.75 240 ALA A CA 1
ATOM 1802 C C . ALA A 1 240 ? -11.955 -4.892 -15.927 1.00 83.75 240 ALA A C 1
ATOM 1804 O O . ALA A 1 240 ? -11.662 -6.047 -15.637 1.00 83.75 240 ALA A O 1
ATOM 1805 N N . HIS A 1 241 ? -13.137 -4.600 -16.468 1.00 75.50 241 HIS A N 1
ATOM 1806 C CA . HIS A 1 241 ? -14.230 -5.576 -16.561 1.00 75.50 241 HIS A CA 1
ATOM 1807 C C . HIS A 1 241 ? -14.020 -6.711 -17.587 1.00 75.50 241 HIS A C 1
ATOM 1809 O O . HIS A 1 241 ? -14.735 -7.709 -17.542 1.00 75.50 241 HIS A O 1
ATOM 1815 N N . ASN A 1 242 ? -13.049 -6.583 -18.500 1.00 81.44 242 ASN A N 1
ATOM 1816 C CA . ASN A 1 242 ? -12.899 -7.464 -19.672 1.00 81.44 242 ASN A CA 1
ATOM 1817 C C . ASN A 1 242 ? -11.606 -8.299 -19.664 1.00 81.44 242 ASN A C 1
ATOM 1819 O O . ASN A 1 242 ? -11.148 -8.734 -20.720 1.00 81.44 242 ASN A O 1
ATOM 1823 N N . GLY A 1 243 ? -10.960 -8.467 -18.506 1.00 74.00 243 GLY A N 1
ATOM 1824 C CA . GLY A 1 243 ? -9.702 -9.222 -18.393 1.00 74.00 243 GLY A CA 1
ATOM 1825 C C . GLY A 1 243 ? -8.492 -8.568 -19.076 1.00 74.00 243 GLY A C 1
ATOM 1826 O O . GLY A 1 243 ? -7.414 -9.154 -19.113 1.00 74.00 243 GLY A O 1
ATOM 1827 N N . SER A 1 244 ? -8.650 -7.354 -19.613 1.00 84.06 244 SER A N 1
ATOM 1828 C CA . SER A 1 244 ? -7.519 -6.479 -19.939 1.00 84.06 244 SER A CA 1
ATOM 1829 C C . SER A 1 244 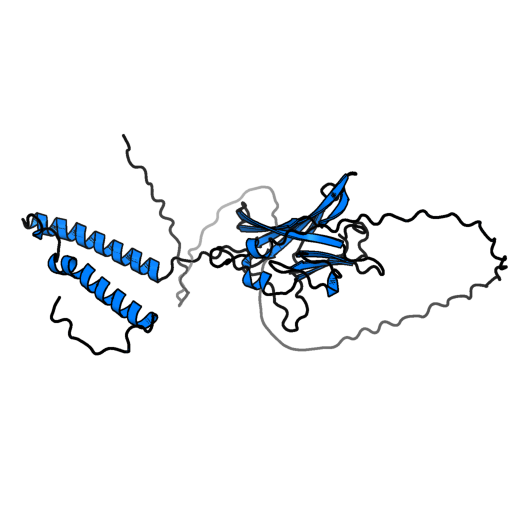? -6.931 -5.944 -18.640 1.00 84.06 244 SER A C 1
ATOM 1831 O O . SER A 1 244 ? -7.686 -5.711 -17.710 1.00 84.06 244 SER A O 1
ATOM 1833 N N . ALA A 1 245 ? -5.624 -5.715 -18.551 1.00 84.12 245 ALA A N 1
ATOM 1834 C CA . ALA A 1 245 ? -5.081 -5.101 -17.342 1.00 84.12 245 ALA A CA 1
ATOM 1835 C C . ALA A 1 245 ? -5.464 -3.613 -17.256 1.00 84.12 245 ALA A C 1
ATOM 1837 O O . ALA A 1 245 ? -5.258 -2.883 -18.237 1.00 84.12 245 ALA A O 1
ATOM 1838 N N . PRO A 1 246 ? -6.004 -3.154 -16.113 1.00 91.31 246 PRO A N 1
ATOM 1839 C CA . PRO A 1 246 ? -6.377 -1.761 -15.937 1.00 91.31 246 PRO A CA 1
ATOM 1840 C C . PRO A 1 246 ? -5.151 -0.852 -15.951 1.00 91.31 246 PRO A C 1
ATOM 1842 O O . PRO A 1 246 ? -4.041 -1.244 -15.578 1.00 91.31 246 PRO A O 1
ATOM 1845 N N . ASN A 1 247 ? -5.364 0.383 -16.399 1.00 90.06 247 ASN A N 1
ATOM 1846 C CA . ASN A 1 247 ? -4.343 1.418 -16.334 1.00 90.06 247 ASN A CA 1
ATOM 1847 C C . ASN A 1 247 ? -4.374 2.073 -14.949 1.00 90.06 247 ASN A C 1
ATOM 1849 O O . ASN A 1 247 ? -5.449 2.368 -14.428 1.00 90.06 247 ASN A O 1
ATOM 1853 N N . MET A 1 248 ? -3.201 2.336 -14.380 1.00 87.69 248 MET A N 1
ATOM 1854 C CA . MET A 1 248 ? -3.061 3.193 -13.203 1.00 87.69 248 MET A CA 1
ATOM 1855 C C . MET A 1 248 ? -3.534 4.623 -13.532 1.00 87.69 248 MET A C 1
ATOM 1857 O O . MET A 1 248 ? -3.494 5.024 -14.703 1.00 87.69 248 MET A O 1
ATOM 1861 N N . PRO A 1 249 ? -3.955 5.419 -12.532 1.00 85.62 249 PRO A N 1
ATOM 1862 C CA . PRO A 1 249 ? -4.398 6.789 -12.762 1.00 85.62 249 PRO A CA 1
ATOM 1863 C C . PRO A 1 249 ? -3.332 7.668 -13.422 1.00 85.62 249 PRO A C 1
ATOM 1865 O O . PRO A 1 249 ? -2.131 7.549 -13.159 1.00 85.62 249 PRO A O 1
ATOM 1868 N N . SER A 1 250 ? -3.787 8.627 -14.229 1.00 72.88 250 SER A N 1
ATOM 1869 C CA . SER A 1 250 ? -2.926 9.530 -15.005 1.00 72.88 250 SER A CA 1
ATOM 1870 C C . SER A 1 250 ? -2.067 10.484 -14.163 1.00 72.88 250 SER A C 1
ATOM 1872 O O . SER A 1 250 ? -1.158 11.106 -14.700 1.00 72.88 250 SER A O 1
ATOM 1874 N N . THR A 1 251 ? -2.327 10.619 -12.860 1.00 80.25 251 THR A N 1
ATOM 1875 C CA . THR A 1 251 ? -1.551 11.465 -11.930 1.00 80.25 251 THR A CA 1
ATOM 1876 C C . THR A 1 251 ? -0.242 10.819 -11.468 1.00 80.25 251 THR A C 1
ATOM 1878 O O . THR A 1 251 ? 0.436 11.348 -10.589 1.00 80.25 251 THR A O 1
ATOM 1881 N N . THR A 1 252 ? 0.131 9.685 -12.061 1.00 84.81 252 THR A N 1
ATOM 1882 C CA . THR A 1 252 ? 1.320 8.928 -11.679 1.00 84.81 252 THR A CA 1
ATOM 1883 C C . THR A 1 252 ? 2.598 9.575 -12.213 1.00 84.81 252 THR A C 1
ATOM 1885 O O . THR A 1 252 ? 2.773 9.738 -13.419 1.00 84.81 252 THR A O 1
ATOM 1888 N N . ILE A 1 253 ? 3.524 9.896 -11.311 1.00 87.62 253 ILE A N 1
ATOM 1889 C CA . ILE A 1 253 ? 4.852 10.427 -11.628 1.00 87.62 253 ILE A CA 1
ATOM 1890 C C . ILE A 1 253 ? 5.864 9.293 -11.511 1.00 87.62 253 ILE A C 1
ATOM 1892 O O . ILE A 1 253 ? 5.894 8.592 -10.502 1.00 87.62 253 ILE A O 1
ATOM 1896 N N . VAL A 1 254 ? 6.716 9.136 -12.523 1.00 91.50 254 VAL A N 1
ATOM 1897 C CA . VAL A 1 254 ? 7.818 8.168 -12.506 1.00 91.50 254 VAL A CA 1
ATOM 1898 C C . VAL A 1 254 ? 9.135 8.907 -12.668 1.00 91.50 254 VAL A C 1
ATOM 1900 O O . VAL A 1 254 ? 9.323 9.648 -13.632 1.00 91.50 254 VAL A O 1
ATOM 1903 N N . SER A 1 255 ? 10.057 8.687 -11.739 1.00 94.69 255 SER A N 1
ATOM 1904 C CA . SER A 1 255 ? 11.431 9.172 -11.823 1.00 94.69 255 SER A CA 1
ATOM 1905 C C . SER A 1 255 ? 12.415 8.009 -11.726 1.00 94.69 255 SER A C 1
ATOM 1907 O O . SER A 1 255 ? 12.166 7.014 -11.045 1.00 94.69 255 SER A O 1
ATOM 1909 N N . LEU A 1 256 ? 13.530 8.121 -12.449 1.00 95.31 256 LEU A N 1
ATOM 1910 C CA . LEU A 1 256 ? 14.616 7.146 -12.432 1.00 95.31 256 LEU A CA 1
ATOM 1911 C 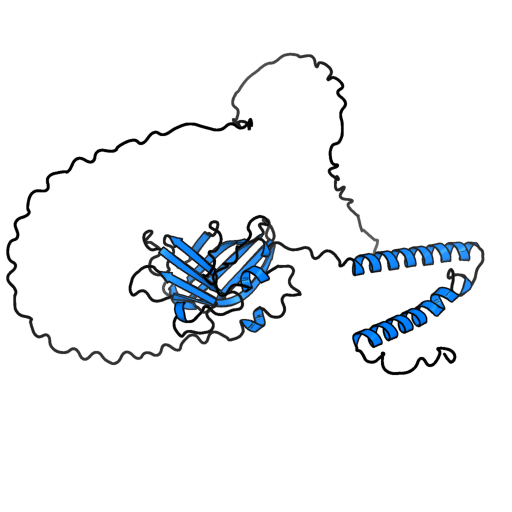C . LEU A 1 256 ? 15.873 7.798 -11.869 1.00 95.31 256 LEU A C 1
ATOM 1913 O O . LEU A 1 256 ? 16.412 8.739 -12.452 1.00 95.31 256 LEU A O 1
ATOM 1917 N N . ASP A 1 257 ? 16.394 7.226 -10.793 1.00 96.19 257 ASP A N 1
ATOM 1918 C CA . ASP A 1 257 ? 17.746 7.492 -10.334 1.00 96.19 257 ASP A CA 1
ATOM 1919 C C . ASP A 1 257 ? 18.718 6.488 -10.979 1.00 96.19 257 ASP A C 1
ATOM 1921 O O . ASP A 1 257 ? 18.846 5.335 -10.550 1.00 96.19 257 ASP A O 1
ATOM 1925 N N . LYS A 1 258 ? 19.423 6.938 -12.027 1.00 93.56 258 LYS A N 1
ATOM 1926 C CA . LYS A 1 258 ? 20.436 6.141 -12.745 1.00 93.56 258 LYS A CA 1
ATOM 1927 C C . LYS A 1 258 ? 21.679 5.822 -11.896 1.00 93.56 258 LYS A C 1
ATOM 1929 O O . LYS A 1 258 ? 22.434 4.928 -12.262 1.00 93.56 258 LYS A O 1
ATOM 1934 N N . GLN A 1 259 ? 21.936 6.534 -10.797 1.00 95.75 259 GLN A N 1
ATOM 1935 C CA . GLN A 1 259 ? 23.061 6.232 -9.900 1.00 95.75 259 GLN A CA 1
ATOM 1936 C C . GLN A 1 259 ? 22.707 5.081 -8.953 1.00 95.75 259 GLN A C 1
ATOM 1938 O O . GLN A 1 259 ? 23.551 4.236 -8.644 1.00 95.75 259 GLN A O 1
ATOM 1943 N N . LEU A 1 260 ? 21.440 5.029 -8.533 1.00 96.88 260 LEU A N 1
ATOM 1944 C CA . LEU A 1 260 ? 20.931 4.046 -7.578 1.00 96.88 260 LEU A CA 1
ATOM 1945 C C . LEU A 1 260 ? 20.186 2.866 -8.214 1.00 96.88 260 LEU A C 1
ATOM 1947 O O . LEU A 1 260 ? 19.794 1.962 -7.480 1.00 96.88 260 LEU A O 1
ATOM 1951 N N . CYS A 1 261 ? 20.001 2.835 -9.540 1.00 96.94 261 CYS A N 1
ATOM 1952 C CA . CYS A 1 261 ? 19.200 1.799 -10.213 1.00 96.94 261 CYS A CA 1
ATOM 1953 C C . CYS A 1 261 ? 17.765 1.732 -9.659 1.00 96.94 261 CYS A C 1
ATOM 1955 O O . CYS A 1 261 ? 17.170 0.659 -9.538 1.00 96.94 261 CYS A O 1
ATOM 1957 N N . LYS A 1 262 ? 17.212 2.891 -9.286 1.00 97.62 262 LYS A N 1
ATOM 1958 C CA . LYS A 1 262 ? 15.969 2.972 -8.523 1.00 97.62 262 LYS A CA 1
ATOM 1959 C C . LYS A 1 262 ? 14.923 3.796 -9.254 1.00 97.62 262 LYS A C 1
ATOM 1961 O O . LYS A 1 262 ? 15.158 4.958 -9.574 1.00 97.62 262 LYS A O 1
ATOM 1966 N N . TYR A 1 263 ? 13.761 3.195 -9.464 1.00 97.50 263 TYR A N 1
ATOM 1967 C CA . TYR A 1 263 ? 12.559 3.895 -9.885 1.00 97.50 263 TYR A CA 1
ATOM 1968 C C . TYR A 1 263 ? 11.776 4.369 -8.668 1.00 97.50 263 TYR A C 1
ATOM 1970 O O . TYR A 1 263 ? 11.514 3.577 -7.764 1.00 97.50 263 TYR A O 1
ATOM 1978 N N . THR A 1 264 ? 11.356 5.627 -8.670 1.00 97.44 264 THR A N 1
ATOM 1979 C CA . THR A 1 264 ? 10.368 6.144 -7.723 1.00 97.44 264 THR A CA 1
ATOM 1980 C C . THR A 1 264 ? 9.080 6.418 -8.484 1.00 97.44 264 THR A C 1
ATOM 1982 O O . THR A 1 264 ? 9.062 7.202 -9.433 1.00 97.44 264 THR A O 1
ATOM 1985 N N . VAL A 1 265 ? 8.008 5.738 -8.087 1.00 96.44 265 VAL A N 1
ATOM 1986 C CA . VAL A 1 265 ? 6.672 5.882 -8.669 1.00 96.44 265 VAL A CA 1
ATOM 1987 C C . VAL A 1 265 ? 5.775 6.515 -7.619 1.00 96.44 265 VAL A C 1
ATOM 1989 O O . VAL A 1 265 ? 5.588 5.940 -6.556 1.00 96.44 265 VAL A O 1
ATOM 1992 N N . THR A 1 266 ? 5.211 7.680 -7.892 1.00 95.56 266 THR A N 1
ATOM 1993 C CA . THR A 1 266 ? 4.327 8.382 -6.955 1.00 95.56 266 THR A CA 1
ATOM 1994 C C . THR A 1 266 ? 2.952 8.528 -7.577 1.00 95.56 266 THR A C 1
ATOM 1996 O O . THR A 1 266 ? 2.840 9.023 -8.696 1.00 95.56 266 THR A O 1
ATOM 1999 N N . THR A 1 267 ? 1.905 8.103 -6.877 1.00 95.06 267 THR A N 1
ATOM 2000 C CA . THR A 1 267 ? 0.528 8.200 -7.375 1.00 95.06 267 THR A CA 1
ATOM 2001 C C . THR A 1 267 ? -0.477 8.320 -6.232 1.00 95.06 267 THR A C 1
ATOM 2003 O O . THR A 1 267 ? -0.142 8.103 -5.067 1.00 95.06 267 THR A O 1
ATOM 2006 N N . MET A 1 268 ? -1.702 8.706 -6.575 1.00 93.88 268 MET A N 1
ATOM 2007 C CA . MET A 1 268 ? -2.819 8.842 -5.645 1.00 93.88 268 MET A CA 1
ATOM 2008 C C . MET A 1 268 ? -3.631 7.545 -5.631 1.00 93.88 268 MET A C 1
ATOM 2010 O O . MET A 1 268 ? -3.895 6.977 -6.693 1.00 93.88 268 MET A O 1
ATOM 2014 N N . TYR A 1 269 ? -4.024 7.067 -4.453 1.00 92.75 269 TYR A N 1
ATOM 2015 C CA . TYR A 1 269 ? -4.812 5.845 -4.284 1.00 92.75 269 TYR A CA 1
ATOM 2016 C C . TYR A 1 269 ? -5.754 5.989 -3.086 1.00 92.75 269 TYR A C 1
ATOM 2018 O O . TYR A 1 269 ? -5.314 6.290 -1.976 1.00 92.75 269 TYR A O 1
ATOM 2026 N N . ASP A 1 270 ? -7.045 5.752 -3.300 1.00 91.62 270 ASP A N 1
ATOM 2027 C CA . ASP A 1 270 ? -8.065 5.770 -2.249 1.00 91.62 270 ASP A CA 1
ATOM 2028 C C . ASP A 1 270 ? -7.830 4.682 -1.194 1.00 91.62 270 ASP A C 1
ATOM 2030 O O . ASP A 1 270 ? -7.965 4.944 -0.002 1.00 91.62 270 ASP A O 1
ATOM 2034 N N . GLY A 1 271 ? -7.384 3.489 -1.594 1.00 90.00 271 GLY A N 1
ATOM 2035 C CA . GLY A 1 271 ? -7.061 2.410 -0.655 1.00 90.00 271 GLY A CA 1
ATOM 2036 C C . GLY A 1 271 ? -5.816 2.665 0.208 1.00 90.00 271 GLY A C 1
ATOM 2037 O O . GLY A 1 271 ? -5.608 1.956 1.191 1.00 90.00 271 GLY A O 1
ATOM 2038 N N . ALA A 1 272 ? -5.002 3.683 -0.110 1.00 91.69 272 ALA A N 1
ATOM 2039 C CA . ALA A 1 272 ? -3.920 4.156 0.762 1.00 91.69 272 ALA A CA 1
ATOM 2040 C C . ALA A 1 272 ? -4.428 5.093 1.869 1.00 91.69 272 ALA A C 1
ATOM 2042 O O . ALA A 1 272 ? -3.658 5.474 2.750 1.00 91.69 272 ALA A O 1
ATOM 2043 N N . CYS A 1 273 ? -5.706 5.478 1.841 1.00 90.06 273 CYS A N 1
ATOM 2044 C CA . CYS A 1 273 ? -6.313 6.217 2.931 1.00 90.06 273 CYS A CA 1
ATOM 2045 C C . CYS A 1 273 ? -6.512 5.322 4.141 1.00 90.06 273 CYS A C 1
ATOM 2047 O O . CYS A 1 273 ? -7.056 4.224 4.045 1.00 90.06 273 CYS A O 1
ATOM 2049 N N . PHE A 1 274 ? -6.100 5.837 5.296 1.00 83.75 274 PHE A N 1
ATOM 2050 C CA . PHE A 1 274 ? -6.374 5.190 6.564 1.00 83.75 274 PHE A CA 1
ATOM 2051 C C . PHE A 1 274 ? -7.884 5.107 6.757 1.00 83.75 274 PHE A C 1
ATOM 2053 O O . PHE A 1 274 ? -8.565 6.119 6.963 1.00 83.75 274 PHE A O 1
ATOM 2060 N N . THR A 1 275 ? -8.416 3.894 6.683 1.00 73.06 275 THR A N 1
ATOM 2061 C CA . THR A 1 275 ? -9.780 3.665 7.124 1.00 73.06 275 THR A CA 1
ATOM 2062 C C . THR A 1 275 ? -9.708 3.539 8.630 1.00 73.06 275 THR A C 1
ATOM 2064 O O . THR A 1 275 ? -9.226 2.542 9.155 1.00 73.06 275 THR A O 1
ATOM 2067 N N . TYR A 1 276 ? -10.159 4.566 9.356 1.00 67.88 276 TYR A N 1
ATOM 2068 C CA . TYR A 1 276 ? -10.456 4.365 10.767 1.00 67.88 276 TYR A CA 1
ATOM 2069 C C . TYR A 1 276 ? -11.521 3.277 10.813 1.00 67.88 276 TYR A C 1
ATOM 2071 O O . TYR A 1 276 ? -12.700 3.551 10.566 1.00 67.88 276 TYR A O 1
ATOM 2079 N N . GLN A 1 277 ? -11.113 2.043 11.105 1.00 67.12 277 GLN A N 1
ATOM 2080 C CA . GLN A 1 277 ? -12.040 1.038 11.575 1.00 67.12 277 GLN A CA 1
ATOM 2081 C C . GLN A 1 277 ? -12.563 1.582 12.899 1.00 67.12 277 GLN A C 1
ATOM 2083 O O . GLN A 1 277 ? -11.945 1.443 13.955 1.00 67.12 277 GLN A O 1
ATOM 2088 N N . GLY A 1 278 ? -13.667 2.329 12.821 1.00 70.94 278 GLY A N 1
ATOM 2089 C CA . GLY A 1 278 ? -14.378 2.781 13.999 1.00 70.94 278 GLY A CA 1
ATOM 2090 C C . GLY A 1 278 ? -14.610 1.566 14.884 1.00 70.94 278 GLY A C 1
ATOM 2091 O O . GLY A 1 278 ? -14.861 0.472 14.373 1.00 70.94 278 GLY A O 1
ATOM 2092 N N . LEU A 1 279 ? -14.483 1.752 16.201 1.00 80.00 279 LEU A N 1
ATOM 2093 C CA . LEU A 1 279 ? -14.803 0.711 17.174 1.00 80.00 279 LEU A CA 1
ATOM 2094 C C . LEU A 1 279 ? -16.084 0.010 16.722 1.00 80.00 279 LEU A C 1
ATOM 2096 O O . LEU A 1 279 ? -17.099 0.677 16.502 1.00 80.00 279 LEU A O 1
ATOM 2100 N N . SER A 1 280 ? -16.018 -1.313 16.545 1.00 83.62 280 SER A N 1
ATOM 2101 C CA . SER A 1 280 ? -17.199 -2.095 16.182 1.00 83.62 280 SER A CA 1
ATOM 2102 C C . SER A 1 280 ? -18.354 -1.685 17.092 1.00 83.62 280 SER A C 1
ATOM 2104 O O . SER A 1 280 ? -18.153 -1.473 18.293 1.00 83.62 280 SER A O 1
ATOM 2106 N N . ALA A 1 281 ? -19.564 -1.569 16.539 1.00 88.38 281 ALA A N 1
ATOM 2107 C CA . ALA A 1 281 ? -20.743 -1.181 17.311 1.00 88.38 281 ALA A CA 1
ATOM 2108 C C . ALA A 1 281 ? -20.893 -2.040 18.583 1.00 88.38 281 ALA A C 1
ATOM 2110 O O . ALA A 1 281 ? -21.269 -1.527 19.634 1.00 88.38 281 ALA A O 1
ATOM 2111 N N . GLY A 1 282 ? -20.498 -3.319 18.515 1.00 88.81 282 GLY A N 1
ATOM 2112 C CA . GLY A 1 282 ? -20.439 -4.209 19.675 1.00 88.81 282 GLY A CA 1
ATOM 2113 C C . GLY A 1 282 ? -19.478 -3.722 20.763 1.00 88.81 282 GLY A C 1
ATOM 2114 O O . GLY A 1 282 ? -19.862 -3.645 21.927 1.00 88.81 282 GLY A O 1
ATOM 2115 N N . THR A 1 283 ? -18.260 -3.320 20.400 1.00 91.00 283 THR A N 1
ATOM 2116 C CA . THR A 1 283 ? -17.275 -2.776 21.347 1.00 91.00 283 THR A CA 1
ATOM 2117 C C . THR A 1 283 ? -17.769 -1.479 21.984 1.00 91.00 283 THR A C 1
ATOM 2119 O O . THR A 1 283 ? -17.627 -1.304 23.191 1.00 91.00 283 THR A O 1
ATOM 2122 N N . ILE A 1 284 ? -18.411 -0.596 21.211 1.00 94.81 284 ILE A N 1
ATOM 2123 C CA . ILE A 1 284 ? -19.003 0.643 21.739 1.00 94.81 284 ILE A CA 1
ATOM 2124 C C . ILE A 1 284 ? -20.072 0.322 22.793 1.00 94.81 284 ILE A C 1
ATOM 2126 O O . ILE A 1 284 ? -20.044 0.884 23.887 1.00 94.81 284 ILE A O 1
ATOM 2130 N N . VAL A 1 285 ? -20.981 -0.613 22.502 1.00 95.00 285 VAL A N 1
ATOM 2131 C CA . VAL A 1 285 ? -22.032 -1.033 23.445 1.00 95.00 285 VAL A CA 1
ATOM 2132 C C . VAL A 1 285 ? -21.434 -1.640 24.714 1.00 95.00 285 VAL A C 1
ATOM 2134 O O . VAL A 1 285 ? -21.885 -1.315 25.810 1.00 95.00 285 VAL A O 1
ATOM 2137 N N . ILE A 1 286 ? -20.392 -2.464 24.587 1.00 95.12 286 ILE A N 1
ATOM 2138 C CA . ILE A 1 286 ? -19.686 -3.057 25.730 1.00 95.12 286 ILE A CA 1
ATOM 2139 C C . ILE A 1 286 ? -19.063 -1.966 26.610 1.00 95.12 286 ILE A C 1
ATOM 2141 O O . ILE A 1 286 ? -19.247 -1.984 27.828 1.00 95.12 286 ILE A O 1
ATOM 2145 N N . ILE A 1 287 ? -18.377 -0.989 26.010 1.00 96.44 287 ILE A N 1
ATOM 2146 C CA . ILE A 1 287 ? -17.772 0.131 26.744 1.00 96.44 287 ILE A CA 1
ATOM 2147 C C . ILE A 1 287 ? -18.848 0.926 27.495 1.00 96.44 287 ILE A C 1
ATOM 2149 O O . ILE A 1 287 ? -18.676 1.221 28.681 1.00 96.44 287 ILE A O 1
ATOM 2153 N N . ILE A 1 288 ? -19.974 1.238 26.842 1.00 96.81 288 ILE A N 1
ATOM 2154 C CA . ILE A 1 288 ? -21.086 1.971 27.468 1.00 96.81 288 ILE A CA 1
ATOM 2155 C C . ILE A 1 288 ? -21.684 1.160 28.621 1.00 96.81 288 ILE A C 1
ATOM 2157 O O . ILE A 1 288 ? -21.876 1.701 29.709 1.00 96.81 288 ILE A O 1
ATOM 2161 N N . PHE A 1 289 ? -21.933 -0.135 28.416 1.00 95.00 289 PHE A N 1
ATOM 2162 C CA . PHE A 1 289 ? -22.479 -1.023 29.438 1.00 95.00 289 PHE A CA 1
ATOM 2163 C C . PHE A 1 289 ? -21.594 -1.049 30.687 1.00 95.00 289 PHE A C 1
ATOM 2165 O O . PHE A 1 289 ? -22.072 -0.738 31.775 1.00 95.00 289 PHE A O 1
ATOM 2172 N N . PHE A 1 290 ? -20.295 -1.325 30.541 1.00 95.56 290 PHE A N 1
ATOM 2173 C CA . PHE A 1 290 ? -19.376 -1.345 31.683 1.00 95.56 290 PHE A CA 1
ATOM 2174 C C . PHE A 1 290 ? -19.264 0.017 32.370 1.00 95.56 290 PHE A C 1
ATOM 2176 O O . PHE A 1 290 ? -19.241 0.078 33.597 1.00 95.56 290 PHE A O 1
ATOM 2183 N N . SER A 1 291 ? -19.265 1.111 31.605 1.00 97.62 291 SER A N 1
ATOM 2184 C CA . SER A 1 291 ? -19.238 2.463 32.173 1.00 97.62 291 SER A CA 1
ATOM 2185 C C . SER A 1 291 ? -20.470 2.738 33.042 1.00 97.62 291 SER A C 1
ATOM 2187 O O . SER A 1 291 ? -20.338 3.225 34.165 1.00 97.62 291 SER A O 1
ATOM 2189 N N . LEU A 1 292 ? -21.664 2.368 32.566 1.00 97.06 292 LEU A N 1
ATOM 2190 C CA . LEU A 1 292 ? -22.911 2.515 33.320 1.00 97.06 292 LEU A CA 1
ATOM 2191 C C . LEU A 1 292 ? -22.944 1.613 34.557 1.00 97.06 292 LEU A C 1
ATOM 2193 O O . LEU A 1 292 ? -23.352 2.067 35.625 1.00 97.06 292 LEU A O 1
ATOM 2197 N N . VAL A 1 293 ? -22.472 0.368 34.444 1.00 95.50 293 VAL A N 1
ATOM 2198 C CA . VAL A 1 293 ? -22.367 -0.562 35.577 1.00 95.50 293 VAL A CA 1
ATOM 2199 C C . VAL A 1 293 ? -21.427 -0.013 36.651 1.00 95.50 293 VAL A C 1
ATOM 2201 O O . VAL A 1 293 ? -21.790 -0.016 37.824 1.00 95.50 293 VAL A O 1
ATOM 2204 N N . CYS A 1 294 ? -20.267 0.532 36.277 1.00 96.50 294 CYS A N 1
ATOM 2205 C CA . CYS A 1 294 ? -19.341 1.161 37.221 1.00 96.50 294 CYS A CA 1
ATOM 2206 C C . CYS A 1 294 ? -19.986 2.340 37.962 1.00 96.50 294 CYS A C 1
ATOM 2208 O O . CYS A 1 294 ? -19.917 2.405 39.190 1.00 96.50 294 CYS A O 1
ATOM 2210 N N . VAL A 1 295 ? -20.648 3.248 37.239 1.00 98.00 295 VAL A N 1
ATOM 2211 C CA . VAL A 1 295 ? -21.343 4.396 37.845 1.00 98.00 295 VAL A CA 1
ATOM 2212 C C . VAL A 1 295 ? -22.457 3.930 38.782 1.00 98.00 295 VAL A C 1
ATOM 2214 O O . VAL A 1 295 ? -22.575 4.440 39.896 1.00 98.00 295 VAL A O 1
ATOM 2217 N N . TYR A 1 296 ? -23.238 2.932 38.371 1.00 96.50 296 TYR A N 1
ATOM 2218 C CA . TYR A 1 296 ? -24.305 2.353 39.179 1.00 96.50 296 TYR A CA 1
ATOM 2219 C C . TYR A 1 296 ? -23.774 1.694 40.462 1.00 96.50 296 TYR A C 1
ATOM 2221 O O . TYR A 1 296 ? -24.309 1.945 41.542 1.00 96.50 296 TYR A O 1
ATOM 2229 N N . LEU A 1 297 ? -22.702 0.901 40.373 1.00 96.06 297 LEU A N 1
ATOM 2230 C CA . LEU A 1 297 ? -22.104 0.235 41.532 1.00 96.06 297 LEU A CA 1
ATOM 2231 C C . LEU A 1 297 ? -21.507 1.244 42.516 1.00 96.06 297 LEU A C 1
ATOM 2233 O O . LEU A 1 297 ? -21.762 1.139 43.712 1.00 96.06 297 LEU A O 1
ATOM 2237 N N . ILE A 1 298 ? -20.760 2.242 42.031 1.00 97.25 298 ILE A N 1
ATOM 2238 C CA . ILE A 1 298 ? -20.148 3.271 42.885 1.00 97.25 298 ILE A CA 1
ATOM 2239 C C . ILE A 1 298 ? -21.230 4.146 43.527 1.00 97.25 298 ILE A C 1
ATOM 2241 O O . ILE A 1 298 ? -21.239 4.322 44.746 1.00 97.25 298 ILE A O 1
ATOM 2245 N N . GLY A 1 299 ? -22.161 4.670 42.727 1.00 97.31 299 GLY A N 1
ATOM 2246 C CA . GLY A 1 299 ? -23.238 5.531 43.212 1.00 97.31 299 GLY A CA 1
ATOM 2247 C C . GLY A 1 299 ? -24.164 4.809 44.190 1.00 97.31 299 GLY A C 1
ATOM 2248 O O . GLY A 1 299 ? -24.446 5.327 45.271 1.00 97.31 299 GLY A O 1
ATOM 2249 N N . GLY A 1 300 ? -24.578 3.584 43.857 1.00 95.62 300 GLY A N 1
ATOM 2250 C CA . GLY A 1 300 ? -25.420 2.766 44.726 1.00 95.62 300 GLY A CA 1
ATOM 2251 C C . GLY A 1 300 ? -24.711 2.340 46.012 1.00 95.62 300 GLY A C 1
ATOM 2252 O O . GLY A 1 300 ? -25.323 2.385 47.077 1.00 95.62 300 GLY A O 1
ATOM 2253 N N . ALA A 1 301 ? -23.412 2.028 45.958 1.00 95.88 301 ALA A N 1
ATOM 2254 C CA . ALA A 1 301 ? -22.630 1.727 47.157 1.00 95.88 301 ALA A CA 1
ATOM 2255 C C . ALA A 1 301 ? -22.534 2.928 48.106 1.00 95.88 301 ALA A C 1
ATOM 2257 O O . ALA A 1 301 ? -22.691 2.770 49.318 1.00 95.88 301 ALA A O 1
ATOM 2258 N N . ILE A 1 302 ? -22.309 4.136 47.574 1.00 97.25 302 ILE A N 1
ATOM 2259 C CA . ILE A 1 302 ? -22.301 5.367 48.377 1.00 97.25 302 ILE A CA 1
ATOM 2260 C C . ILE A 1 302 ? -23.678 5.590 49.014 1.00 97.25 302 ILE A C 1
ATOM 2262 O O . ILE A 1 302 ? -23.755 5.824 50.221 1.00 97.25 302 ILE A O 1
ATOM 2266 N N . PHE A 1 303 ? -24.754 5.459 48.235 1.00 97.00 303 PHE A N 1
ATOM 2267 C CA . PHE A 1 303 ? -26.124 5.645 48.713 1.00 97.00 303 PHE A CA 1
ATOM 2268 C C . PHE A 1 303 ? -26.496 4.657 49.833 1.00 97.00 303 PHE A C 1
ATOM 2270 O O . PHE A 1 303 ? -26.922 5.075 50.910 1.00 97.00 303 PHE A O 1
ATOM 2277 N N . ASN A 1 304 ? -26.247 3.359 49.639 1.00 95.44 304 ASN A N 1
ATOM 2278 C CA . ASN A 1 304 ? -26.534 2.325 50.639 1.00 95.44 304 ASN A CA 1
ATOM 2279 C C . ASN A 1 304 ? -25.688 2.497 51.906 1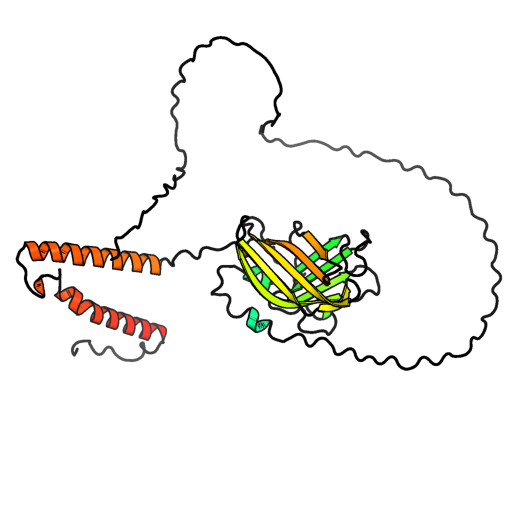.00 95.44 304 ASN A C 1
ATOM 2281 O O . ASN A 1 304 ? -26.187 2.333 53.021 1.00 95.44 304 ASN A O 1
ATOM 2285 N N . LYS A 1 305 ? -24.417 2.891 51.757 1.00 94.88 305 LYS A N 1
ATOM 2286 C CA . LYS A 1 305 ? -23.535 3.178 52.894 1.00 94.88 305 LYS A CA 1
ATOM 2287 C C . LYS A 1 305 ? -24.044 4.356 53.725 1.00 94.88 305 LYS A C 1
ATOM 2289 O O . LYS A 1 305 ? -23.995 4.290 54.952 1.00 94.88 305 LYS A O 1
ATOM 2294 N N . MET A 1 306 ? -24.550 5.413 53.088 1.00 95.31 306 MET A N 1
ATOM 2295 C CA . MET A 1 306 ? -25.186 6.534 53.794 1.00 95.31 306 MET A CA 1
ATOM 2296 C C . MET A 1 306 ? -26.479 6.111 54.505 1.00 95.31 306 MET A C 1
ATOM 2298 O O . MET A 1 306 ? -26.777 6.633 55.575 1.00 95.31 306 MET A O 1
ATOM 2302 N N . GLY A 1 307 ? -27.194 5.121 53.965 1.00 94.94 307 GLY A N 1
ATOM 2303 C CA . GLY A 1 307 ? -28.342 4.472 54.607 1.00 94.94 307 GLY A CA 1
ATOM 2304 C C . GLY A 1 307 ? -27.993 3.524 55.763 1.00 94.94 307 GLY A C 1
ATOM 2305 O O . GLY A 1 307 ? -28.892 2.938 56.357 1.00 94.94 307 GLY A O 1
ATOM 2306 N N . GLY A 1 308 ? -26.709 3.365 56.100 1.00 95.31 308 GLY A N 1
ATOM 2307 C CA . GLY A 1 308 ? -26.255 2.522 57.207 1.00 95.31 308 GLY A CA 1
ATOM 2308 C C . GLY A 1 308 ? -26.042 1.046 56.861 1.00 95.31 308 GLY A C 1
ATOM 2309 O O . GLY A 1 308 ? -25.755 0.268 57.774 1.00 95.31 308 GLY A O 1
ATOM 2310 N N . ALA A 1 309 ? -26.129 0.660 55.583 1.00 94.25 309 ALA A N 1
ATOM 2311 C CA . ALA A 1 309 ? -25.833 -0.701 55.139 1.00 94.25 309 ALA A CA 1
ATOM 2312 C C . ALA A 1 309 ? -24.367 -1.075 55.428 1.00 94.25 309 ALA A C 1
ATOM 2314 O O . ALA A 1 309 ? -23.456 -0.243 55.323 1.00 94.25 309 ALA A O 1
ATOM 2315 N N . LYS A 1 310 ? -24.122 -2.339 55.793 1.00 93.75 310 LYS A N 1
ATOM 2316 C CA . LYS A 1 310 ? -22.787 -2.860 56.128 1.00 93.75 310 LYS A CA 1
ATOM 2317 C C . LYS A 1 310 ? -22.514 -4.173 55.400 1.00 93.75 310 LYS A C 1
ATOM 2319 O O . LYS A 1 310 ? -23.417 -4.947 55.113 1.00 93.75 310 LYS A O 1
ATOM 2324 N N . GLY A 1 311 ? -21.238 -4.445 55.137 1.00 93.25 311 GLY A N 1
ATOM 2325 C CA . GLY A 1 311 ? -20.822 -5.690 54.490 1.00 93.25 311 GLY A CA 1
ATOM 2326 C C . GLY A 1 311 ? -21.338 -5.808 53.053 1.00 93.25 311 GLY A C 1
ATOM 2327 O O . GLY A 1 311 ? -21.205 -4.869 52.271 1.00 93.25 311 GLY A O 1
ATOM 2328 N N . LEU A 1 312 ? -21.900 -6.970 52.707 1.00 91.31 312 LEU A N 1
ATOM 2329 C CA . LEU A 1 312 ? -22.366 -7.289 51.349 1.00 91.31 312 LEU A CA 1
ATOM 2330 C C . LEU A 1 312 ? -23.610 -6.490 50.926 1.00 91.31 312 LEU A C 1
ATOM 2332 O O . LEU A 1 312 ? -23.812 -6.277 49.734 1.00 91.31 312 LEU A O 1
ATOM 2336 N N . GLU A 1 313 ? -24.381 -5.970 51.884 1.00 91.38 313 GLU A N 1
ATOM 2337 C CA . GLU A 1 313 ? -25.571 -5.139 51.632 1.00 91.38 313 GLU A CA 1
ATOM 2338 C C . GLU A 1 313 ? -25.230 -3.763 51.035 1.00 91.38 313 GLU A C 1
ATOM 2340 O O . GLU A 1 313 ? -26.105 -3.044 50.558 1.00 91.38 313 GLU A O 1
ATOM 2345 N N . ILE A 1 314 ? -23.947 -3.380 51.037 1.00 95.44 314 ILE A N 1
ATOM 2346 C CA . ILE A 1 314 ? -23.488 -2.145 50.392 1.00 95.44 314 ILE A CA 1
ATOM 2347 C C . ILE A 1 314 ? -23.675 -2.237 48.869 1.00 95.44 314 ILE A C 1
ATOM 2349 O O . ILE A 1 314 ? -23.968 -1.228 48.233 1.00 95.44 314 ILE A O 1
ATOM 2353 N N . ILE A 1 315 ? -23.540 -3.427 48.274 1.00 94.06 315 ILE A N 1
ATOM 2354 C CA . ILE A 1 315 ? -23.641 -3.606 46.823 1.00 94.06 315 ILE A CA 1
ATOM 2355 C C . ILE A 1 315 ? -25.119 -3.535 46.404 1.00 94.06 315 ILE A C 1
ATOM 2357 O O . ILE A 1 315 ? -25.926 -4.350 46.857 1.00 94.06 315 ILE A O 1
ATOM 2361 N N . PRO A 1 316 ? -25.503 -2.598 45.520 1.00 93.19 316 PRO A N 1
ATOM 2362 C CA . PRO A 1 316 ? -26.894 -2.444 45.114 1.00 93.19 316 PRO A CA 1
ATOM 2363 C C . PRO A 1 316 ? -27.357 -3.651 44.281 1.00 93.19 316 PRO A C 1
ATOM 2365 O O . PRO A 1 316 ? -26.743 -3.980 43.263 1.00 93.19 316 PRO A O 1
ATOM 2368 N N . ASN A 1 317 ? -28.470 -4.278 44.682 1.00 94.06 317 ASN A N 1
ATOM 2369 C CA . ASN A 1 317 ? -29.023 -5.491 44.059 1.00 94.06 317 ASN A CA 1
ATOM 2370 C C . ASN A 1 317 ? -28.018 -6.660 44.008 1.00 94.06 317 ASN A C 1
ATOM 2372 O O . ASN A 1 317 ? -27.807 -7.265 42.958 1.00 94.06 317 ASN A O 1
ATOM 2376 N N . TYR A 1 318 ? -27.378 -6.969 45.142 1.00 93.06 318 TYR A N 1
ATOM 2377 C CA . TYR A 1 318 ? -26.360 -8.021 45.254 1.00 93.06 318 TYR A CA 1
ATOM 2378 C C . TYR A 1 318 ? -26.789 -9.374 44.661 1.00 93.06 318 TYR A C 1
ATOM 2380 O O . TYR A 1 318 ? -26.013 -9.978 43.921 1.00 93.06 318 TYR A O 1
ATOM 2388 N N . ASP A 1 319 ? -28.019 -9.825 44.929 1.00 92.50 319 ASP A N 1
ATOM 2389 C CA . ASP A 1 319 ? -28.505 -11.125 44.447 1.00 92.50 319 ASP A CA 1
ATOM 2390 C C . ASP A 1 319 ? -28.516 -11.211 42.915 1.00 92.50 319 ASP A C 1
ATOM 2392 O O . ASP A 1 319 ? -28.094 -12.220 42.350 1.00 92.50 319 ASP A O 1
ATOM 2396 N N . MET A 1 320 ? -28.884 -10.118 42.237 1.00 90.44 320 MET A N 1
ATOM 2397 C CA . MET A 1 320 ? -28.828 -10.020 40.776 1.00 90.44 320 MET A CA 1
ATOM 2398 C C . MET A 1 320 ? -27.388 -10.179 40.267 1.00 90.44 320 MET A C 1
ATOM 2400 O O . MET A 1 320 ? -27.130 -10.979 39.371 1.00 90.44 320 MET A O 1
ATOM 2404 N N . TRP A 1 321 ? -26.426 -9.458 40.854 1.00 91.25 321 TRP A N 1
ATOM 2405 C CA . TRP A 1 321 ? -25.017 -9.533 40.440 1.00 91.25 321 TRP A CA 1
ATOM 2406 C C . TRP A 1 321 ? -24.365 -10.875 40.747 1.00 91.25 321 TRP A C 1
ATOM 2408 O O . TRP A 1 321 ? -23.464 -11.298 40.026 1.00 91.25 321 TRP A O 1
ATOM 2418 N N . ARG A 1 322 ? -24.813 -11.553 41.806 1.00 91.88 322 ARG A N 1
ATOM 2419 C CA . ARG A 1 322 ? -24.351 -12.896 42.154 1.00 91.88 322 ARG A CA 1
ATOM 2420 C C . ARG A 1 322 ? -24.803 -13.932 41.123 1.00 91.88 322 ARG A C 1
ATOM 2422 O O . ARG A 1 322 ? -24.030 -14.837 40.818 1.00 91.88 322 ARG A O 1
ATOM 2429 N N . MET A 1 323 ? -26.024 -13.806 40.603 1.00 91.38 323 MET A N 1
ATOM 2430 C CA . MET A 1 323 ? -26.585 -14.732 39.611 1.00 91.38 323 MET A CA 1
ATOM 2431 C C . MET A 1 323 ? -26.108 -14.431 38.182 1.00 91.38 323 MET A C 1
ATOM 2433 O O . MET A 1 323 ? -25.913 -15.354 37.394 1.00 91.38 323 MET A O 1
ATOM 2437 N N . PHE A 1 324 ? -25.799 -13.167 37.878 1.00 90.94 324 PHE A N 1
ATOM 2438 C CA . PHE A 1 324 ? -25.451 -12.710 36.530 1.00 90.94 324 PHE A CA 1
ATOM 2439 C C . PHE A 1 324 ? -24.367 -13.539 35.800 1.00 90.94 324 PHE A C 1
ATOM 2441 O O . PHE A 1 324 ? -24.592 -13.898 34.645 1.00 90.94 324 PHE A O 1
ATOM 2448 N N . PRO A 1 325 ? -23.214 -13.913 36.402 1.00 89.56 325 PRO A N 1
ATOM 2449 C CA . PRO A 1 325 ? -22.214 -14.728 35.706 1.00 89.56 325 PRO A CA 1
ATOM 2450 C C . PRO A 1 325 ? -22.728 -16.117 35.309 1.00 89.56 325 PRO A C 1
ATOM 2452 O O . PRO A 1 325 ? -22.353 -16.625 34.253 1.00 89.56 325 PRO A O 1
ATOM 2455 N N . SER A 1 326 ? -23.588 -16.717 36.140 1.00 90.94 326 SER A N 1
ATOM 2456 C CA . SER A 1 326 ? -24.207 -18.017 35.861 1.00 90.94 326 SER A CA 1
ATOM 2457 C C . SER A 1 326 ? -25.144 -17.918 34.660 1.00 90.94 326 SER A C 1
ATOM 2459 O O . SER A 1 326 ? -25.054 -18.726 33.733 1.00 90.94 326 SER A O 1
ATOM 2461 N N . ASP A 1 327 ? -25.968 -16.870 34.620 1.00 87.81 327 ASP A N 1
ATOM 2462 C CA . ASP A 1 327 ? -26.897 -16.619 33.515 1.00 87.81 327 ASP A CA 1
ATOM 2463 C C . ASP A 1 327 ? -26.152 -16.355 32.197 1.00 87.81 327 ASP A C 1
ATOM 2465 O O . ASP A 1 327 ? -26.513 -16.891 31.145 1.00 87.81 327 ASP A O 1
ATOM 2469 N N . VAL A 1 328 ? -25.054 -15.589 32.247 1.00 90.81 328 VAL A N 1
ATOM 2470 C CA . VAL A 1 328 ? -24.195 -15.337 31.079 1.00 90.81 328 VAL A CA 1
ATOM 2471 C C . VAL A 1 328 ? -23.551 -16.631 30.581 1.00 90.81 328 VAL A C 1
ATOM 2473 O O . VAL A 1 328 ? -23.569 -16.884 29.376 1.00 90.81 328 VAL A O 1
ATOM 2476 N N . MET A 1 329 ? -23.016 -17.476 31.470 1.00 90.38 329 MET A N 1
ATOM 2477 C CA . MET A 1 329 ? -22.462 -18.775 31.067 1.00 90.38 329 MET A CA 1
ATOM 2478 C C . MET A 1 329 ? -23.521 -19.663 30.411 1.00 90.38 329 MET A C 1
ATOM 2480 O O . MET A 1 329 ? -23.245 -20.260 29.370 1.00 90.38 329 MET A O 1
ATOM 2484 N N . GLY A 1 330 ? -24.737 -19.706 30.966 1.00 88.50 330 GLY A N 1
ATOM 2485 C CA . GLY A 1 330 ? -25.863 -20.419 30.365 1.00 88.50 330 GLY A CA 1
ATOM 2486 C C . GLY A 1 330 ? -26.154 -19.944 28.938 1.00 88.50 330 GLY A C 1
ATOM 2487 O O . GLY A 1 330 ? -26.246 -20.760 28.018 1.00 88.50 330 GLY A O 1
ATOM 2488 N N . GLY A 1 331 ? -26.198 -18.625 28.728 1.00 88.50 331 GLY A N 1
ATOM 2489 C CA . GLY A 1 331 ? -26.378 -18.023 27.406 1.00 88.50 331 GLY A CA 1
ATOM 2490 C C . GLY A 1 331 ? -25.248 -18.349 26.422 1.00 88.50 331 GLY A C 1
ATOM 2491 O O . GLY A 1 331 ? -25.515 -18.723 25.280 1.00 88.50 331 GLY A O 1
ATOM 2492 N N . VAL A 1 332 ? -23.985 -18.266 26.853 1.00 91.00 332 VAL A N 1
ATOM 2493 C CA . VAL A 1 332 ? -22.820 -18.578 26.003 1.00 91.00 332 VAL A CA 1
ATOM 2494 C C . VAL A 1 332 ? -22.822 -20.045 25.581 1.00 91.00 332 VAL A C 1
ATOM 2496 O O . VAL A 1 332 ? -22.632 -20.337 24.401 1.00 91.00 332 VAL A O 1
ATOM 2499 N N . VAL A 1 333 ? -23.079 -20.971 26.509 1.00 89.19 333 VAL A N 1
ATOM 2500 C CA . VAL A 1 333 ? -23.164 -22.409 26.207 1.00 89.19 333 VAL A CA 1
ATOM 2501 C C . VAL A 1 333 ? -24.292 -22.693 25.215 1.00 89.19 333 VAL A C 1
ATOM 2503 O O . VAL A 1 333 ? -24.090 -23.448 24.261 1.00 89.19 333 VAL A O 1
ATOM 2506 N N . PHE A 1 334 ? -25.452 -22.055 25.388 1.00 88.19 334 PHE A N 1
ATOM 2507 C CA . PHE A 1 334 ? -26.577 -22.172 24.462 1.00 88.19 334 PHE A CA 1
ATOM 2508 C C . PHE A 1 334 ? -26.212 -21.699 23.046 1.00 88.19 334 PHE A C 1
ATOM 2510 O O . PHE A 1 334 ? -26.373 -22.451 22.082 1.00 88.19 334 PHE A O 1
ATOM 2517 N N . VAL A 1 335 ? -25.651 -20.492 22.913 1.00 89.94 335 VAL A N 1
ATOM 2518 C CA . VAL A 1 335 ? -25.237 -19.928 21.615 1.00 89.94 335 VAL A CA 1
ATOM 2519 C C . VAL A 1 335 ? -24.148 -20.783 20.963 1.00 89.94 335 VAL A C 1
ATOM 2521 O O . VAL A 1 335 ? -24.227 -21.087 19.773 1.00 89.94 335 VAL A O 1
ATOM 2524 N N . TRP A 1 336 ? -23.164 -21.243 21.736 1.00 87.31 336 TRP A N 1
ATOM 2525 C CA . TRP A 1 336 ? -22.108 -22.124 21.242 1.00 87.31 336 TRP A CA 1
ATOM 2526 C C . TRP A 1 336 ? -22.659 -23.465 20.746 1.00 87.31 336 TRP A C 1
ATOM 2528 O O . TRP A 1 336 ? -22.236 -23.966 19.702 1.00 87.31 336 TRP A O 1
ATOM 2538 N N . GLY A 1 337 ? -23.635 -24.040 21.452 1.00 86.56 337 GLY A N 1
ATOM 2539 C CA . GLY A 1 337 ? -24.324 -25.267 21.049 1.00 86.56 337 GLY A CA 1
ATOM 2540 C C . GLY A 1 337 ? -25.083 -25.131 19.725 1.00 86.56 337 GLY A C 1
ATOM 2541 O O . GLY A 1 337 ? -25.091 -26.080 18.935 1.00 86.56 337 GLY A O 1
ATOM 2542 N N . ILE A 1 338 ? -25.660 -23.951 19.460 1.00 85.88 338 ILE A N 1
ATOM 2543 C CA . ILE A 1 338 ? -26.287 -23.610 18.173 1.00 85.88 338 ILE A CA 1
ATOM 2544 C C . ILE A 1 338 ? -25.225 -23.495 17.077 1.00 85.88 338 ILE A C 1
ATOM 2546 O O . ILE A 1 338 ? -25.312 -24.202 16.076 1.00 85.88 338 ILE A O 1
ATOM 2550 N N . ILE A 1 339 ? -24.203 -22.651 17.270 1.00 89.81 339 ILE A N 1
ATOM 2551 C CA . ILE A 1 339 ? -23.171 -22.379 16.252 1.00 89.81 339 ILE A CA 1
ATOM 2552 C C . ILE A 1 339 ? -22.429 -23.661 15.862 1.00 89.81 339 ILE A C 1
ATOM 2554 O O . ILE A 1 339 ? -22.188 -23.919 14.686 1.00 89.81 339 ILE A O 1
ATOM 2558 N N . THR A 1 340 ? -22.094 -24.500 16.841 1.00 88.69 340 THR A N 1
ATOM 2559 C CA . THR A 1 340 ? -21.348 -25.743 16.598 1.00 88.69 340 THR A CA 1
ATOM 2560 C C . THR A 1 340 ? -22.222 -26.911 16.142 1.00 88.69 340 THR A C 1
ATOM 2562 O O . THR A 1 340 ? -21.708 -28.019 15.987 1.00 88.69 340 THR A O 1
ATOM 2565 N N . CYS A 1 341 ? -23.532 -26.701 15.953 1.00 80.19 341 CYS A N 1
ATOM 2566 C CA . CYS A 1 341 ? -24.514 -27.735 15.604 1.00 80.19 341 CYS A CA 1
ATOM 2567 C C . CYS A 1 341 ? -24.498 -28.963 16.540 1.00 80.19 341 CYS A C 1
ATOM 2569 O O . CYS A 1 341 ? -25.054 -30.010 16.213 1.00 80.19 341 CYS A O 1
ATOM 2571 N N . ARG A 1 342 ? -23.886 -28.852 17.728 1.00 73.56 342 ARG A N 1
ATOM 2572 C CA . ARG A 1 342 ? -23.813 -29.930 18.725 1.00 73.56 342 ARG A CA 1
ATOM 2573 C C . ARG A 1 342 ? -25.103 -30.067 19.540 1.00 73.56 342 ARG A C 1
ATOM 2575 O O . ARG A 1 342 ? -25.248 -31.049 20.260 1.00 73.56 342 ARG A O 1
ATOM 2582 N N . GLY A 1 343 ? -26.022 -29.101 19.439 1.00 59.56 343 GLY A N 1
ATOM 2583 C CA . GLY A 1 343 ? -27.139 -28.944 20.376 1.00 59.56 343 GLY A CA 1
ATOM 2584 C C . GLY A 1 343 ? -28.552 -29.295 19.894 1.00 59.56 343 GLY A C 1
ATOM 2585 O O . GLY A 1 343 ? -29.444 -29.346 20.729 1.00 59.56 343 GLY A O 1
ATOM 2586 N N . MET A 1 344 ? -28.814 -29.564 18.610 1.00 54.97 344 MET A N 1
ATOM 2587 C CA . MET A 1 344 ? -30.201 -29.816 18.152 1.00 54.97 344 MET A CA 1
ATOM 2588 C C . MET A 1 344 ? -30.675 -31.278 18.282 1.00 54.97 344 MET A C 1
ATOM 2590 O O . MET A 1 344 ? -31.823 -31.579 17.964 1.00 54.97 344 MET A O 1
ATOM 2594 N N . GLY A 1 345 ? -29.824 -32.195 18.758 1.00 54.03 345 GLY A N 1
ATOM 2595 C CA . GLY A 1 345 ? -30.106 -33.638 18.740 1.00 54.03 345 GLY A CA 1
ATOM 2596 C C . GLY A 1 345 ? -30.635 -34.275 20.030 1.00 54.03 345 GLY A C 1
ATOM 2597 O O . GLY A 1 345 ? -31.139 -35.394 19.966 1.00 54.03 345 GLY A O 1
ATOM 2598 N N . SER A 1 346 ? -30.551 -33.625 21.194 1.00 48.31 346 SER A N 1
ATOM 2599 C CA . SER A 1 346 ? -30.833 -34.311 22.463 1.00 48.31 346 SER A CA 1
ATOM 2600 C C . SER A 1 346 ? -31.799 -33.539 23.346 1.00 48.31 346 SER A C 1
ATOM 2602 O O . SER A 1 346 ? -31.560 -32.399 23.723 1.00 48.31 346 SER A O 1
ATOM 2604 N N . LYS A 1 347 ? -32.901 -34.230 23.642 1.00 47.69 347 LYS A N 1
ATOM 2605 C CA . LYS A 1 347 ? -34.023 -33.883 24.514 1.00 47.69 347 LYS A CA 1
ATOM 2606 C C . LYS A 1 347 ? -33.670 -32.880 25.614 1.00 47.69 347 LYS A C 1
ATOM 2608 O O . LYS A 1 347 ? -32.761 -33.124 26.402 1.00 47.69 347 LYS A O 1
ATOM 2613 N N . ALA A 1 348 ? -34.493 -31.837 25.702 1.00 46.72 348 ALA A N 1
ATOM 2614 C CA . ALA A 1 348 ? -34.638 -30.975 26.864 1.00 46.72 348 ALA A CA 1
ATOM 2615 C C . ALA A 1 348 ? -34.751 -31.826 28.140 1.00 46.72 348 ALA A C 1
ATOM 2617 O O . ALA A 1 348 ? -35.812 -32.367 28.452 1.00 46.72 348 ALA A O 1
ATOM 2618 N N . LYS A 1 349 ? -33.639 -31.992 28.854 1.00 50.25 349 LYS A N 1
ATOM 2619 C CA . LYS A 1 349 ? -33.676 -32.301 30.276 1.00 50.25 349 LYS A CA 1
ATOM 2620 C C . LYS A 1 349 ? -33.719 -30.951 30.971 1.00 50.25 349 LYS A C 1
ATOM 2622 O O . LYS A 1 349 ? -32.847 -30.118 30.742 1.00 50.25 349 LYS A O 1
ATOM 2627 N N . ALA A 1 350 ? -34.812 -30.737 31.690 1.00 45.88 350 ALA A N 1
ATOM 2628 C CA . ALA A 1 350 ? -35.112 -29.522 32.420 1.00 45.88 350 ALA A CA 1
ATOM 2629 C C . ALA A 1 350 ? -33.944 -29.119 33.332 1.00 45.88 350 ALA A C 1
ATOM 2631 O O . ALA A 1 350 ? -33.260 -29.973 33.894 1.00 45.88 350 ALA A O 1
ATOM 2632 N N . TYR A 1 351 ? -33.742 -27.811 33.449 1.00 53.62 351 TYR A N 1
ATOM 2633 C CA . TYR A 1 351 ? -32.736 -27.128 34.265 1.00 53.62 351 TYR A CA 1
ATOM 2634 C C . TYR A 1 351 ? -33.012 -27.226 35.784 1.00 53.62 351 TYR A C 1
ATOM 2636 O O . TYR A 1 351 ? -32.605 -26.351 36.535 1.00 53.62 351 TYR A O 1
ATOM 2644 N N . ASP A 1 352 ? -33.692 -28.275 36.252 1.00 57.97 352 ASP A N 1
ATOM 2645 C CA . ASP A 1 352 ? -34.185 -28.359 37.636 1.00 57.97 352 ASP A CA 1
ATOM 2646 C C . ASP A 1 352 ? -33.148 -28.896 38.651 1.00 57.97 352 ASP A C 1
ATOM 2648 O O . ASP A 1 352 ? -33.473 -29.014 39.828 1.00 57.97 352 ASP A O 1
ATOM 2652 N N . ASP A 1 353 ? -31.907 -29.196 38.237 1.00 52.03 353 ASP A N 1
ATOM 2653 C CA . ASP A 1 353 ? -30.898 -29.871 39.085 1.00 52.03 353 ASP A CA 1
ATOM 2654 C C . ASP A 1 353 ? -29.541 -29.126 39.229 1.00 52.03 353 ASP A C 1
ATOM 2656 O O . ASP A 1 353 ? -28.534 -29.740 39.595 1.00 52.03 353 ASP A O 1
ATOM 2660 N N . LEU A 1 354 ? -29.472 -27.816 38.957 1.00 49.19 354 LEU A N 1
ATOM 2661 C CA . LEU A 1 354 ? -28.308 -26.954 39.261 1.00 49.19 354 LEU A CA 1
ATOM 2662 C C . LEU A 1 354 ? -28.744 -25.774 40.128 1.00 49.19 354 LEU A C 1
ATOM 2664 O O . LEU A 1 354 ? -27.973 -25.428 41.054 1.00 49.19 354 LEU A O 1
#

pLDDT: mean 73.53, std 24.13, range [29.28, 98.0]

Organism: Acanthaster planci (NCBI:txid133434)